Protein AF-A0A6G9Z184-F1 (afdb_monomer_lite)

Structure (mmCIF, N/CA/C/O backbone):
data_AF-A0A6G9Z184-F1
#
_entry.id   AF-A0A6G9Z184-F1
#
loop_
_atom_site.group_PDB
_atom_site.id
_atom_site.type_symbol
_atom_site.label_atom_id
_atom_site.label_alt_id
_atom_site.label_comp_id
_atom_site.label_asym_id
_atom_site.label_entity_id
_atom_site.label_seq_id
_atom_site.pdbx_PDB_ins_code
_atom_site.Cartn_x
_atom_site.Cartn_y
_atom_site.Cartn_z
_atom_site.occupancy
_atom_site.B_iso_or_equiv
_atom_site.auth_seq_id
_atom_site.auth_comp_id
_atom_site.auth_asym_id
_atom_site.auth_atom_id
_atom_site.pdbx_PDB_model_num
ATOM 1 N N . MET A 1 1 ? -3.143 -25.393 22.471 1.00 83.31 1 MET A N 1
ATOM 2 C CA . MET A 1 1 ? -3.671 -24.076 22.035 1.00 83.31 1 MET A CA 1
ATOM 3 C C . MET A 1 1 ? -2.585 -23.010 21.873 1.00 83.31 1 MET A C 1
ATOM 5 O O . MET A 1 1 ? -2.539 -22.415 20.807 1.00 83.31 1 MET A O 1
ATOM 9 N N . LEU A 1 2 ? -1.699 -22.771 22.855 1.00 93.75 2 LEU A N 1
ATOM 10 C CA . LEU A 1 2 ? -0.643 -21.743 22.743 1.00 93.75 2 LEU A CA 1
ATOM 11 C C . LEU A 1 2 ? 0.337 -22.004 21.585 1.00 93.75 2 LEU A C 1
ATOM 13 O O . LEU A 1 2 ? 0.527 -21.123 20.759 1.00 93.75 2 LEU A O 1
ATOM 17 N N . ALA A 1 3 ? 0.877 -23.222 21.469 1.00 92.69 3 ALA A N 1
ATOM 18 C CA . ALA A 1 3 ? 1.801 -23.584 20.388 1.00 92.69 3 ALA A CA 1
ATOM 19 C C . ALA A 1 3 ? 1.190 -23.384 18.988 1.00 92.69 3 ALA A C 1
ATOM 21 O O . ALA A 1 3 ? 1.829 -22.816 18.113 1.00 92.69 3 ALA A O 1
ATOM 22 N N . ALA A 1 4 ? -0.079 -23.766 18.801 1.00 94.25 4 ALA A N 1
ATOM 23 C CA . ALA A 1 4 ? -0.800 -23.553 17.546 1.00 94.25 4 ALA A CA 1
ATOM 24 C C . ALA A 1 4 ? -1.010 -22.059 17.233 1.00 94.25 4 ALA A C 1
ATOM 26 O O . ALA A 1 4 ? -0.873 -21.652 16.085 1.00 94.25 4 ALA A O 1
ATOM 27 N N . ARG A 1 5 ? -1.299 -21.229 18.248 1.00 96.31 5 ARG A N 1
ATOM 28 C CA . ARG A 1 5 ? -1.423 -19.769 18.085 1.00 96.31 5 ARG A CA 1
ATOM 29 C C . ARG A 1 5 ? -0.089 -19.127 17.719 1.00 96.31 5 ARG A C 1
ATOM 31 O O . ARG A 1 5 ? -0.048 -18.333 16.790 1.00 96.31 5 ARG A O 1
ATOM 38 N N . VAL A 1 6 ? 0.987 -19.489 18.419 1.00 97.12 6 VAL A N 1
ATOM 39 C CA . VAL A 1 6 ? 2.342 -18.996 18.129 1.00 97.12 6 VAL A CA 1
ATOM 40 C C . VAL A 1 6 ? 2.749 -19.388 16.714 1.00 97.12 6 VAL A C 1
ATOM 42 O O . VAL A 1 6 ? 3.155 -18.528 15.942 1.00 97.12 6 VAL A O 1
ATOM 45 N N . PHE A 1 7 ? 2.553 -20.653 16.341 1.00 96.62 7 PHE A N 1
ATOM 46 C CA . PHE A 1 7 ? 2.832 -21.125 14.990 1.00 96.62 7 PHE A CA 1
ATOM 47 C C . PHE A 1 7 ? 2.036 -20.348 13.933 1.00 96.62 7 PHE A C 1
ATOM 49 O O . PHE A 1 7 ? 2.625 -19.858 12.974 1.00 96.62 7 PHE A O 1
ATOM 56 N N . ALA A 1 8 ? 0.725 -20.165 14.129 1.00 96.56 8 ALA A N 1
ATOM 57 C CA . ALA A 1 8 ? -0.108 -19.387 13.212 1.00 96.56 8 ALA A CA 1
ATOM 58 C C . ALA A 1 8 ? 0.386 -17.938 13.062 1.00 96.56 8 ALA A C 1
ATOM 60 O O . ALA A 1 8 ? 0.478 -17.441 11.942 1.00 96.56 8 ALA A O 1
ATOM 61 N N . VAL A 1 9 ? 0.760 -17.276 14.164 1.00 97.56 9 VAL A N 1
ATOM 62 C CA . VAL A 1 9 ? 1.336 -15.922 14.128 1.00 97.56 9 VAL A CA 1
ATOM 63 C C . VAL A 1 9 ? 2.658 -15.912 13.361 1.00 97.56 9 VAL A C 1
ATOM 65 O O . VAL A 1 9 ? 2.829 -15.076 12.480 1.00 97.56 9 VAL A O 1
ATOM 68 N N . CYS A 1 10 ? 3.567 -16.853 13.629 1.00 97.56 10 CYS A N 1
ATOM 69 C CA . CYS A 1 10 ? 4.840 -16.953 12.913 1.00 97.56 10 CYS A CA 1
ATOM 70 C C . CYS A 1 10 ? 4.639 -17.154 11.406 1.00 97.56 10 CYS A C 1
ATOM 72 O O . CYS A 1 10 ? 5.318 -16.506 10.613 1.00 97.56 10 CYS A O 1
ATOM 74 N N . VAL A 1 11 ? 3.690 -18.007 11.006 1.00 97.69 11 VAL A N 1
ATOM 75 C CA . VAL A 1 11 ? 3.361 -18.233 9.591 1.00 97.69 11 VAL A CA 1
ATOM 76 C C . VAL A 1 11 ? 2.801 -16.964 8.950 1.00 97.69 11 VAL A C 1
ATOM 78 O O . VAL A 1 11 ? 3.275 -16.571 7.888 1.00 97.69 11 VAL A O 1
ATOM 81 N N . ILE A 1 12 ? 1.842 -16.291 9.593 1.00 96.56 12 ILE A N 1
ATOM 82 C CA . ILE A 1 12 ? 1.248 -15.051 9.068 1.00 96.56 12 ILE A CA 1
ATOM 83 C C . ILE A 1 12 ? 2.308 -13.957 8.929 1.00 96.56 12 ILE A C 1
ATOM 85 O O . ILE A 1 12 ? 2.368 -13.297 7.895 1.00 96.56 12 ILE A O 1
ATOM 89 N N . VAL A 1 13 ? 3.171 -13.787 9.933 1.00 96.94 13 VAL A N 1
ATOM 90 C CA . VAL A 1 13 ? 4.265 -12.807 9.892 1.00 96.94 13 VAL A CA 1
ATOM 91 C C . VAL A 1 13 ? 5.266 -13.156 8.792 1.00 96.94 13 VAL A C 1
ATOM 93 O O . VAL A 1 13 ? 5.647 -12.277 8.025 1.00 96.94 13 VAL A O 1
ATOM 96 N N . GLY A 1 14 ? 5.666 -14.425 8.672 1.00 96.94 14 GLY A N 1
ATOM 97 C CA . GLY A 1 14 ? 6.627 -14.868 7.660 1.00 96.94 14 GLY A CA 1
ATOM 98 C C . GLY A 1 14 ? 6.104 -14.699 6.233 1.00 96.94 14 GLY A C 1
ATOM 99 O O . GLY A 1 14 ? 6.765 -14.078 5.401 1.00 96.94 14 GLY A O 1
ATOM 100 N N . VAL A 1 15 ? 4.896 -15.198 5.956 1.00 96.44 15 VAL A N 1
ATOM 101 C CA . VAL A 1 15 ? 4.243 -15.054 4.644 1.00 96.44 15 VAL A CA 1
ATOM 102 C C . VAL A 1 15 ? 3.959 -13.584 4.344 1.00 96.44 15 VAL A C 1
ATOM 104 O O . VAL A 1 15 ? 4.219 -13.129 3.233 1.00 96.44 15 VAL A O 1
ATOM 107 N N . GLY A 1 16 ? 3.487 -12.827 5.337 1.00 92.12 16 GLY A N 1
ATOM 108 C CA . GLY A 1 16 ? 3.228 -11.396 5.213 1.00 92.12 16 GLY A CA 1
ATOM 109 C C . GLY A 1 16 ? 4.487 -10.607 4.863 1.00 92.12 16 GLY A C 1
ATOM 110 O O . GLY A 1 16 ? 4.463 -9.825 3.919 1.00 92.12 16 GLY A O 1
ATOM 111 N N . ALA A 1 17 ? 5.606 -10.854 5.548 1.00 92.50 17 ALA A N 1
ATOM 112 C CA . ALA A 1 17 ? 6.880 -10.193 5.268 1.00 92.50 17 ALA A CA 1
ATOM 113 C C . ALA A 1 17 ? 7.424 -10.540 3.872 1.00 92.50 17 ALA A C 1
ATOM 115 O O . ALA A 1 17 ? 7.913 -9.660 3.162 1.00 92.50 17 ALA A O 1
ATOM 116 N N . ALA A 1 18 ? 7.314 -11.805 3.457 1.00 93.50 18 ALA A N 1
ATOM 117 C CA . ALA A 1 18 ? 7.730 -12.236 2.125 1.00 93.50 18 ALA A CA 1
ATOM 118 C C . ALA A 1 18 ? 6.875 -11.587 1.021 1.00 93.50 18 ALA A C 1
ATOM 120 O O . ALA A 1 18 ? 7.422 -11.024 0.071 1.00 93.50 18 ALA A O 1
ATOM 121 N N . ALA A 1 19 ? 5.547 -11.613 1.170 1.00 92.44 19 ALA A N 1
ATOM 122 C CA . ALA A 1 19 ? 4.616 -10.994 0.228 1.00 92.44 19 ALA A CA 1
ATOM 123 C C . ALA A 1 19 ? 4.805 -9.472 0.156 1.00 92.44 19 ALA A C 1
ATOM 125 O O . ALA A 1 19 ? 4.866 -8.907 -0.936 1.00 92.44 19 ALA A O 1
ATOM 126 N N . PHE A 1 20 ? 4.976 -8.824 1.311 1.00 91.94 20 PHE A N 1
ATOM 127 C CA . PHE A 1 20 ? 5.277 -7.399 1.408 1.00 91.94 20 PHE A CA 1
ATOM 128 C C . PHE A 1 20 ? 6.559 -7.052 0.653 1.00 91.94 20 PHE A C 1
ATOM 130 O O . PHE A 1 20 ? 6.555 -6.162 -0.192 1.00 91.94 20 PHE A O 1
ATOM 137 N N . ARG A 1 21 ? 7.648 -7.793 0.892 1.00 94.12 21 ARG A N 1
ATOM 138 C CA . ARG A 1 21 ? 8.935 -7.536 0.236 1.00 94.12 21 ARG A CA 1
ATOM 139 C C . ARG A 1 21 ? 8.866 -7.713 -1.281 1.00 94.12 21 ARG A C 1
ATOM 141 O O . ARG A 1 21 ? 9.465 -6.913 -1.996 1.00 94.12 21 ARG A O 1
ATOM 148 N N . LEU A 1 22 ? 8.140 -8.722 -1.765 1.00 91.94 22 LEU A N 1
ATOM 149 C CA . LEU A 1 22 ? 7.942 -8.924 -3.200 1.00 91.94 22 LEU A CA 1
ATOM 150 C C . LEU A 1 22 ? 7.146 -7.765 -3.815 1.00 91.94 22 LEU A C 1
ATOM 152 O O . LEU A 1 22 ? 7.600 -7.169 -4.786 1.00 91.94 22 LEU A O 1
ATOM 156 N N . SER A 1 23 ? 6.023 -7.384 -3.203 1.00 92.56 23 SER A N 1
ATOM 157 C CA . SER A 1 23 ? 5.216 -6.242 -3.650 1.00 92.56 23 SER A CA 1
ATOM 158 C C . SER A 1 23 ? 6.026 -4.942 -3.657 1.00 92.56 23 SER A C 1
ATOM 160 O O . SER A 1 23 ? 6.024 -4.212 -4.648 1.00 92.56 23 SER A O 1
ATOM 162 N N . PHE A 1 24 ? 6.796 -4.690 -2.597 1.00 93.06 24 PHE A N 1
ATOM 163 C CA . PHE A 1 24 ? 7.663 -3.520 -2.481 1.00 93.06 24 PHE A CA 1
ATOM 164 C C . PHE A 1 24 ? 8.677 -3.441 -3.631 1.00 93.06 24 PHE A C 1
ATOM 166 O O . PHE A 1 24 ? 8.874 -2.377 -4.218 1.00 93.06 24 PHE A O 1
ATOM 173 N N . ALA A 1 25 ? 9.300 -4.568 -3.987 1.00 93.00 25 ALA A N 1
ATOM 174 C CA . ALA A 1 25 ? 10.221 -4.629 -5.117 1.00 93.00 25 ALA A CA 1
ATOM 175 C C . ALA A 1 25 ? 9.505 -4.321 -6.443 1.00 93.00 25 ALA A C 1
ATOM 177 O O . ALA A 1 25 ? 9.951 -3.441 -7.174 1.00 93.00 25 ALA A O 1
ATOM 178 N N . THR A 1 26 ? 8.351 -4.948 -6.709 1.00 93.06 26 THR A N 1
ATOM 179 C CA . THR A 1 26 ? 7.611 -4.720 -7.969 1.00 93.06 26 THR A CA 1
ATOM 180 C C . THR A 1 26 ? 7.182 -3.264 -8.154 1.00 93.06 26 THR A C 1
ATOM 182 O O . THR A 1 26 ? 7.269 -2.725 -9.255 1.00 93.06 26 THR A O 1
ATOM 185 N N . LEU A 1 27 ? 6.750 -2.606 -7.076 1.00 92.06 27 LEU A N 1
ATOM 186 C CA . LEU A 1 27 ? 6.351 -1.201 -7.086 1.00 92.06 27 LEU A CA 1
ATOM 187 C C . LEU A 1 27 ? 7.557 -0.265 -7.223 1.00 92.06 27 LEU A C 1
ATOM 189 O O . LEU A 1 27 ? 7.452 0.756 -7.898 1.00 92.06 27 LEU A O 1
ATOM 193 N N . SER A 1 28 ? 8.703 -0.620 -6.635 1.00 93.19 28 SER A N 1
ATOM 194 C CA . SER A 1 28 ? 9.956 0.116 -6.850 1.00 93.19 28 SER A CA 1
ATOM 195 C C . SER A 1 28 ? 10.371 0.042 -8.320 1.00 93.19 28 SER A C 1
ATOM 197 O O . SER A 1 28 ? 10.623 1.062 -8.954 1.00 93.19 28 SER A O 1
ATOM 199 N N . ASP A 1 29 ? 10.357 -1.148 -8.915 1.00 91.75 29 ASP A N 1
ATOM 200 C CA . ASP A 1 29 ? 10.683 -1.314 -10.334 1.00 91.75 29 ASP A CA 1
ATOM 201 C C . ASP A 1 29 ? 9.672 -0.590 -11.234 1.00 91.75 29 ASP A C 1
ATOM 203 O O . ASP A 1 29 ? 10.033 0.001 -12.252 1.00 91.75 29 ASP A O 1
ATOM 207 N N . LEU A 1 30 ? 8.397 -0.576 -10.837 1.00 91.50 30 LEU A N 1
ATOM 208 C CA . LEU A 1 30 ? 7.362 0.189 -11.523 1.00 91.50 30 LEU A CA 1
ATOM 209 C C . LEU A 1 30 ? 7.631 1.702 -11.473 1.00 91.50 30 LEU A C 1
ATOM 211 O O . LEU A 1 30 ? 7.394 2.391 -12.464 1.00 91.50 30 LEU A O 1
ATOM 215 N N . ALA A 1 31 ? 8.157 2.222 -10.363 1.00 92.81 31 ALA A N 1
ATOM 216 C CA . ALA A 1 31 ? 8.577 3.618 -10.261 1.00 92.81 31 ALA A CA 1
ATOM 217 C C . ALA A 1 31 ? 9.710 3.937 -11.251 1.00 92.81 31 ALA A C 1
ATOM 219 O O . ALA A 1 31 ? 9.661 4.964 -11.932 1.00 92.81 31 ALA A O 1
ATOM 220 N N . VAL A 1 32 ? 10.682 3.030 -11.400 1.00 93.25 32 VAL A N 1
ATOM 221 C CA . VAL A 1 32 ? 11.751 3.165 -12.406 1.00 93.25 32 VAL A CA 1
ATOM 222 C C . VAL A 1 32 ? 11.168 3.185 -13.820 1.00 93.25 32 VAL A C 1
ATOM 224 O O . VAL A 1 32 ? 11.523 4.051 -14.621 1.00 93.25 32 VAL A O 1
ATOM 227 N N . LEU A 1 33 ? 10.212 2.298 -14.120 1.00 90.94 33 LEU A N 1
ATOM 228 C CA . LEU A 1 33 ? 9.490 2.303 -15.401 1.00 90.94 33 LEU A CA 1
ATOM 229 C C . LEU A 1 33 ? 8.699 3.601 -15.636 1.00 90.94 33 LEU A C 1
ATOM 231 O O . LEU A 1 33 ? 8.469 3.984 -16.783 1.00 90.94 33 LEU A O 1
ATOM 235 N N . ALA A 1 34 ? 8.302 4.292 -14.567 1.00 90.69 34 ALA A N 1
ATOM 236 C CA . ALA A 1 34 ? 7.644 5.593 -14.612 1.00 90.69 34 ALA A CA 1
ATOM 237 C C . ALA A 1 34 ? 8.619 6.785 -14.695 1.00 90.69 34 ALA A C 1
ATOM 239 O O . ALA A 1 34 ? 8.174 7.926 -14.589 1.00 90.69 34 ALA A O 1
ATOM 240 N N . HIS A 1 35 ? 9.911 6.543 -14.952 1.00 91.50 35 HIS A N 1
ATOM 241 C CA . HIS A 1 35 ? 10.983 7.547 -15.050 1.00 91.50 35 HIS A CA 1
ATOM 242 C C . HIS A 1 35 ? 11.380 8.209 -13.719 1.00 91.50 35 HIS A C 1
ATOM 244 O O . HIS A 1 35 ? 11.986 9.282 -13.718 1.00 91.50 35 HIS A O 1
ATOM 250 N N . ILE A 1 36 ? 11.081 7.576 -12.583 1.00 92.06 36 ILE A N 1
ATOM 251 C CA . ILE A 1 36 ? 11.622 7.991 -11.282 1.00 92.06 36 ILE A CA 1
ATOM 252 C C . ILE A 1 36 ? 13.058 7.442 -11.163 1.00 92.06 36 ILE A C 1
ATOM 254 O O . ILE A 1 36 ? 13.278 6.269 -11.482 1.00 92.06 36 ILE A O 1
ATOM 258 N N . PRO A 1 37 ? 14.052 8.241 -10.720 1.00 94.00 37 PRO A N 1
ATOM 259 C CA . PRO A 1 37 ? 15.419 7.762 -10.523 1.00 94.00 37 PRO A CA 1
ATOM 260 C C . PRO A 1 37 ? 15.473 6.520 -9.627 1.00 94.00 37 PRO A C 1
ATOM 262 O O . PRO A 1 37 ? 14.771 6.435 -8.622 1.00 94.00 37 PRO A O 1
ATOM 265 N N . SER A 1 38 ? 16.350 5.564 -9.943 1.00 93.38 38 SER A N 1
ATOM 266 C CA . SER A 1 38 ? 16.455 4.304 -9.190 1.00 93.38 38 SER A CA 1
ATOM 267 C C . SER A 1 38 ? 16.804 4.491 -7.708 1.00 93.38 38 SER A C 1
ATOM 269 O O . SER A 1 38 ? 16.419 3.660 -6.891 1.00 93.38 38 SER A O 1
ATOM 271 N N . SER A 1 39 ? 17.489 5.583 -7.346 1.00 95.38 39 SER A N 1
ATOM 272 C CA . SER A 1 39 ? 17.763 5.945 -5.947 1.00 95.38 39 SER A CA 1
ATOM 273 C C . SER A 1 39 ? 16.505 6.297 -5.153 1.00 95.38 39 SER A C 1
ATOM 275 O O . SER A 1 39 ? 16.508 6.147 -3.935 1.00 95.38 39 SER A O 1
ATOM 277 N N . ASP A 1 40 ? 15.444 6.734 -5.835 1.00 95.31 40 ASP A N 1
ATOM 278 C CA . ASP A 1 40 ? 14.232 7.308 -5.240 1.00 95.31 40 ASP A CA 1
ATOM 279 C C . ASP A 1 40 ? 13.009 6.407 -5.472 1.00 95.31 40 ASP A C 1
ATOM 281 O O . ASP A 1 40 ? 11.973 6.562 -4.833 1.00 95.31 40 ASP A O 1
ATOM 285 N N . ALA A 1 41 ? 13.130 5.420 -6.359 1.00 94.94 41 ALA A N 1
ATOM 286 C CA . ALA A 1 41 ? 12.074 4.494 -6.747 1.00 94.94 41 ALA A CA 1
ATOM 287 C C . ALA A 1 41 ? 11.428 3.737 -5.568 1.00 94.94 41 ALA A C 1
ATOM 289 O O . ALA A 1 41 ? 10.227 3.470 -5.585 1.00 94.94 41 ALA A O 1
ATOM 290 N N . TRP A 1 42 ? 12.198 3.448 -4.515 1.00 95.50 42 TRP A N 1
ATOM 291 C CA . TRP A 1 42 ? 11.715 2.805 -3.285 1.00 95.50 42 TRP A CA 1
ATOM 292 C C . TRP A 1 42 ? 10.743 3.678 -2.474 1.00 95.50 42 TRP A C 1
ATOM 294 O O . TRP A 1 42 ? 10.015 3.158 -1.627 1.00 95.50 42 TRP A O 1
ATOM 304 N N . LEU A 1 43 ? 10.704 4.992 -2.722 1.00 96.12 43 LEU A N 1
ATOM 305 C CA . LEU A 1 43 ? 9.773 5.901 -2.053 1.00 96.12 43 LEU A CA 1
ATOM 306 C C . LEU A 1 43 ? 8.330 5.625 -2.472 1.00 96.12 43 LEU A C 1
ATOM 308 O O . LEU A 1 43 ? 7.430 5.759 -1.651 1.00 96.12 43 LEU A O 1
ATOM 312 N N . LEU A 1 44 ? 8.097 5.212 -3.721 1.00 94.94 44 LEU A N 1
ATOM 313 C CA . LEU A 1 44 ? 6.748 4.952 -4.221 1.00 94.94 44 LEU A CA 1
ATOM 314 C C . LEU A 1 44 ? 6.014 3.866 -3.406 1.00 94.94 44 LEU A C 1
ATOM 316 O O . LEU A 1 44 ? 4.943 4.171 -2.875 1.00 94.94 44 LEU A O 1
ATOM 320 N N . PRO A 1 45 ? 6.541 2.632 -3.254 1.00 94.44 45 PRO A N 1
ATOM 321 C CA . PRO A 1 45 ? 5.902 1.638 -2.397 1.00 94.44 45 PRO A CA 1
ATOM 322 C C . PRO A 1 45 ? 5.832 2.081 -0.942 1.00 94.44 45 PRO A C 1
ATOM 324 O O . PRO A 1 45 ? 4.805 1.869 -0.310 1.00 94.44 45 PRO A O 1
ATOM 327 N N . LEU A 1 46 ? 6.869 2.749 -0.423 1.00 96.19 46 LEU A N 1
ATOM 328 C CA . LEU A 1 46 ? 6.850 3.239 0.953 1.00 96.19 46 LEU A CA 1
ATOM 329 C C . LEU A 1 46 ? 5.685 4.204 1.204 1.00 96.19 46 LEU A C 1
ATOM 331 O O . LEU A 1 46 ? 5.046 4.122 2.248 1.00 96.19 46 LEU A O 1
ATOM 335 N N . ILE A 1 47 ? 5.404 5.106 0.264 1.00 96.50 47 ILE A N 1
ATOM 336 C CA . ILE A 1 47 ? 4.286 6.047 0.361 1.00 96.50 47 ILE A CA 1
ATOM 337 C C . ILE A 1 47 ? 2.955 5.288 0.356 1.00 96.50 47 ILE A C 1
ATOM 339 O O . ILE A 1 47 ? 2.121 5.520 1.227 1.00 96.50 47 ILE A O 1
ATOM 343 N N . ILE A 1 48 ? 2.770 4.348 -0.575 1.00 95.31 48 ILE A N 1
ATOM 344 C CA . ILE A 1 48 ? 1.541 3.542 -0.670 1.00 95.31 48 ILE A CA 1
ATOM 345 C C . ILE A 1 48 ? 1.322 2.744 0.623 1.00 95.31 48 ILE A C 1
ATOM 347 O O . ILE A 1 48 ? 0.238 2.786 1.210 1.00 95.31 48 ILE A O 1
ATOM 351 N N . ASP A 1 49 ? 2.358 2.055 1.095 1.00 95.06 49 ASP A N 1
ATOM 352 C CA . ASP A 1 49 ? 2.303 1.226 2.296 1.00 95.06 49 ASP A CA 1
ATOM 353 C C . ASP A 1 49 ? 2.143 2.073 3.564 1.00 95.06 49 ASP A C 1
ATOM 355 O O . ASP A 1 49 ? 1.384 1.706 4.460 1.00 95.06 49 ASP A O 1
ATOM 359 N N . GLY A 1 50 ? 2.785 3.241 3.626 1.00 95.56 50 GLY A N 1
ATOM 360 C CA . GLY A 1 50 ? 2.616 4.218 4.700 1.00 95.56 50 GLY A CA 1
ATOM 361 C C . GLY A 1 50 ? 1.168 4.692 4.812 1.00 95.56 50 GLY A C 1
ATOM 362 O O . GLY A 1 50 ? 0.586 4.634 5.899 1.00 95.56 50 GLY A O 1
ATOM 363 N N . THR A 1 51 ? 0.550 5.049 3.683 1.00 96.62 51 THR A N 1
ATOM 364 C CA . THR A 1 51 ? -0.871 5.413 3.627 1.00 96.62 51 THR A CA 1
ATOM 365 C C . THR A 1 51 ? -1.768 4.240 4.056 1.00 96.62 51 THR A C 1
ATOM 367 O O . THR A 1 51 ? -2.719 4.437 4.815 1.00 96.62 51 THR A O 1
ATOM 370 N N . ILE A 1 52 ? -1.467 2.999 3.647 1.00 95.94 52 ILE A N 1
ATOM 371 C CA . ILE A 1 52 ? -2.210 1.788 4.063 1.00 95.94 52 ILE A CA 1
ATOM 372 C C . ILE A 1 52 ? -2.099 1.551 5.574 1.00 95.94 52 ILE A C 1
ATOM 374 O O . ILE A 1 52 ? -3.106 1.275 6.238 1.00 95.94 52 ILE A O 1
ATOM 378 N N . VAL A 1 53 ? -0.894 1.657 6.135 1.00 96.44 53 VAL A N 1
ATOM 379 C CA . VAL A 1 53 ? -0.644 1.484 7.572 1.00 96.44 53 VAL A CA 1
ATOM 380 C C . VAL A 1 53 ? -1.375 2.562 8.363 1.00 96.44 53 VAL A C 1
ATOM 382 O O . VAL A 1 53 ? -2.087 2.237 9.318 1.00 96.44 53 VAL A O 1
ATOM 385 N N . GLN A 1 54 ? -1.281 3.825 7.940 1.00 97.19 54 GLN A N 1
ATOM 386 C CA . GLN A 1 54 ? -2.007 4.919 8.578 1.00 97.19 54 GLN A CA 1
ATOM 387 C C . GLN A 1 54 ? -3.523 4.707 8.500 1.00 97.19 54 GLN A C 1
ATOM 389 O O . GLN A 1 54 ? -4.226 4.873 9.499 1.00 97.19 54 GLN A O 1
ATOM 394 N N . ALA A 1 55 ? -4.038 4.299 7.340 1.00 97.25 55 ALA A N 1
ATOM 395 C CA . ALA A 1 55 ? -5.453 4.013 7.159 1.00 97.25 55 ALA A CA 1
ATOM 396 C C . ALA A 1 55 ? -5.931 2.858 8.046 1.00 97.25 55 ALA A C 1
ATOM 398 O O . ALA A 1 55 ? -6.996 2.938 8.659 1.00 97.25 55 ALA A O 1
ATOM 399 N N . THR A 1 56 ? -5.119 1.813 8.185 1.00 96.88 56 THR A N 1
ATOM 400 C CA . THR A 1 56 ? -5.399 0.697 9.094 1.00 96.88 56 THR A CA 1
ATOM 401 C C . THR A 1 56 ? -5.454 1.181 10.540 1.00 96.88 56 THR A C 1
ATOM 403 O O . THR A 1 56 ? -6.434 0.917 11.237 1.00 96.88 56 THR A O 1
ATOM 406 N N . ALA A 1 57 ? -4.451 1.945 10.979 1.00 96.50 57 ALA A N 1
ATOM 407 C CA . ALA A 1 57 ? -4.417 2.514 12.321 1.00 96.50 57 ALA A CA 1
ATOM 408 C C . ALA A 1 57 ? -5.646 3.397 12.583 1.00 96.50 57 ALA A C 1
ATOM 410 O O . ALA A 1 57 ? -6.334 3.204 13.584 1.00 96.50 57 ALA A O 1
ATOM 411 N N . GLY A 1 58 ? -5.990 4.301 11.664 1.00 96.12 58 GLY A N 1
ATOM 412 C CA . GLY A 1 58 ? -7.152 5.170 11.824 1.00 96.12 58 GLY A CA 1
ATOM 413 C C . GLY A 1 58 ? -8.483 4.422 11.839 1.00 96.12 58 GLY A C 1
ATOM 414 O O . GLY A 1 58 ? -9.347 4.726 12.661 1.00 96.12 58 GLY A O 1
ATOM 415 N N . ALA A 1 59 ? -8.635 3.381 11.017 1.00 96.50 59 ALA A N 1
ATOM 416 C CA . ALA A 1 59 ? -9.829 2.537 11.023 1.00 96.50 59 ALA A CA 1
ATOM 417 C C . ALA A 1 59 ? -9.998 1.740 12.332 1.00 96.50 59 ALA A C 1
ATOM 419 O O . ALA A 1 59 ? -11.134 1.450 12.725 1.00 96.50 59 ALA A O 1
ATOM 420 N N . LEU A 1 60 ? -8.890 1.382 12.991 1.00 96.12 60 LEU A N 1
ATOM 421 C CA . LEU A 1 60 ? -8.887 0.698 14.285 1.00 96.12 60 LEU A CA 1
ATOM 422 C C . LEU A 1 60 ? -9.125 1.671 15.447 1.00 96.12 60 LEU A C 1
ATOM 424 O O . LEU A 1 60 ? -9.969 1.400 16.300 1.00 96.12 60 LEU A O 1
ATOM 428 N N . VAL A 1 61 ? -8.428 2.811 15.472 1.00 95.12 61 VAL A N 1
ATOM 429 C CA . VAL A 1 61 ? -8.540 3.810 16.551 1.00 95.12 61 VAL A CA 1
ATOM 430 C C . VAL A 1 61 ? -9.927 4.450 16.558 1.00 95.12 61 VAL A C 1
ATOM 432 O O . VAL A 1 61 ? -10.543 4.581 17.612 1.00 95.12 61 VAL A O 1
ATOM 435 N N . LEU A 1 62 ? -10.467 4.793 15.386 1.00 93.94 62 LEU A N 1
ATOM 436 C CA . LEU A 1 62 ? -11.782 5.420 15.256 1.00 93.94 62 LEU A CA 1
ATOM 437 C C . LEU A 1 62 ? -12.889 4.384 15.005 1.00 93.94 62 LEU A C 1
ATOM 439 O O . LEU A 1 62 ? -13.900 4.706 14.392 1.00 93.94 62 LEU A O 1
ATOM 443 N N . ALA A 1 63 ? -12.752 3.146 15.498 1.00 92.38 63 ALA A N 1
ATOM 444 C CA . ALA A 1 63 ? -13.676 2.042 15.201 1.00 92.38 63 ALA A CA 1
ATOM 445 C C . ALA A 1 63 ? -15.169 2.341 15.475 1.00 92.38 63 ALA A C 1
ATOM 447 O O . ALA A 1 63 ? -16.039 1.768 14.821 1.00 92.38 63 ALA A O 1
ATOM 448 N N . LYS A 1 64 ? -15.466 3.232 16.430 1.00 91.69 64 LYS A N 1
ATOM 449 C CA . LYS A 1 64 ? -16.828 3.654 16.811 1.00 91.69 64 LYS A CA 1
ATOM 450 C C . LYS A 1 64 ? -17.218 5.044 16.281 1.00 91.69 64 LYS A C 1
ATOM 452 O O . LYS A 1 64 ? -18.295 5.531 16.605 1.00 91.69 64 LYS A O 1
ATOM 457 N N . SER A 1 65 ? -16.351 5.675 15.495 1.00 93.00 65 SER A N 1
ATOM 458 C CA . SER A 1 65 ? -16.510 7.036 14.979 1.00 93.00 65 SER A CA 1
ATOM 459 C C . SER A 1 65 ? -16.976 7.019 13.518 1.00 93.00 65 SER A C 1
ATOM 461 O O . SER A 1 65 ? -16.550 6.139 12.760 1.00 93.00 65 SER A O 1
ATOM 463 N N . PRO A 1 66 ? -17.794 7.984 13.059 1.00 93.00 66 PRO A N 1
ATOM 464 C CA . PRO A 1 66 ? -18.185 8.072 11.648 1.00 93.00 66 PRO A CA 1
ATOM 465 C C . PRO A 1 66 ? -16.982 8.242 10.699 1.00 93.00 66 PRO A C 1
ATOM 467 O O . PRO A 1 66 ? -17.002 7.739 9.569 1.00 93.00 66 PRO A O 1
ATOM 470 N N . GLU A 1 67 ? -15.896 8.861 11.169 1.00 93.62 67 GLU A N 1
ATOM 471 C CA . GLU A 1 67 ? -14.643 9.067 10.434 1.00 93.62 67 GLU A CA 1
ATOM 472 C C . GLU A 1 67 ? -13.929 7.755 10.077 1.00 93.62 67 GLU A C 1
ATOM 474 O O . GLU A 1 67 ? -13.106 7.739 9.161 1.00 93.62 67 GLU A O 1
ATOM 479 N N . ARG A 1 68 ? -14.278 6.624 10.711 1.00 95.88 68 ARG A N 1
ATOM 480 C CA . ARG A 1 68 ? -13.784 5.294 10.315 1.00 95.88 68 ARG A CA 1
ATOM 481 C C . ARG A 1 68 ? -13.970 5.037 8.824 1.00 95.88 68 ARG A C 1
ATOM 483 O O . ARG A 1 68 ? -13.117 4.428 8.184 1.00 95.88 68 ARG A O 1
ATOM 490 N N . THR A 1 69 ? -15.092 5.493 8.270 1.00 95.88 69 THR A N 1
ATOM 491 C CA . THR A 1 69 ? -15.439 5.269 6.863 1.00 95.88 69 THR A CA 1
ATOM 492 C C . THR A 1 69 ? -14.417 5.902 5.924 1.00 95.88 69 THR A C 1
ATOM 494 O O . THR A 1 69 ? -14.094 5.307 4.898 1.00 95.88 69 THR A O 1
ATOM 497 N N . PHE A 1 70 ? -13.875 7.071 6.280 1.00 96.69 70 PHE A N 1
ATOM 498 C CA . PHE A 1 70 ? -12.795 7.704 5.523 1.00 96.69 70 PHE A CA 1
ATOM 499 C C . PHE A 1 70 ? -11.565 6.791 5.484 1.00 96.69 70 PHE A C 1
ATOM 501 O O . PHE A 1 70 ? -11.113 6.426 4.402 1.00 96.69 70 PHE A O 1
ATOM 508 N N . PHE A 1 71 ? -11.098 6.327 6.645 1.00 96.88 71 PHE A N 1
ATOM 509 C CA . PHE A 1 71 ? -9.929 5.452 6.729 1.00 96.88 71 PHE A CA 1
ATOM 510 C C . PHE A 1 71 ? -10.132 4.110 6.019 1.00 96.88 71 PHE A C 1
ATOM 512 O O . PHE A 1 71 ? -9.240 3.653 5.316 1.00 96.88 71 PHE A O 1
ATOM 519 N N . VAL A 1 72 ? -11.317 3.500 6.113 1.00 96.88 72 VAL A N 1
ATOM 520 C CA . V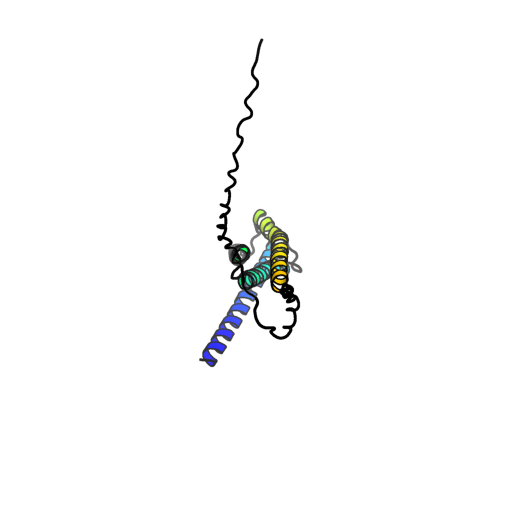AL A 1 72 ? -11.628 2.264 5.373 1.00 96.88 72 VAL A CA 1
ATOM 521 C C . VAL A 1 72 ? -11.609 2.496 3.860 1.00 96.88 72 VAL A C 1
ATOM 523 O O . VAL A 1 72 ? -11.094 1.658 3.125 1.00 96.88 72 VAL A O 1
ATOM 526 N N . ARG A 1 73 ? -12.126 3.632 3.374 1.00 97.62 73 ARG A N 1
ATOM 527 C CA . ARG A 1 73 ? -12.063 3.978 1.944 1.00 97.62 73 ARG A CA 1
ATOM 528 C C . ARG A 1 73 ? -10.625 4.169 1.475 1.00 97.62 73 ARG A C 1
ATOM 530 O O . ARG A 1 73 ? -10.275 3.647 0.422 1.00 97.62 73 ARG A O 1
ATOM 537 N N . VAL A 1 74 ? -9.802 4.864 2.260 1.00 96.62 74 VAL A N 1
ATOM 538 C CA . VAL A 1 74 ? -8.369 5.031 1.971 1.00 96.62 74 VAL A CA 1
ATOM 539 C C . VAL A 1 74 ? -7.658 3.678 1.971 1.00 96.62 74 VAL A C 1
ATOM 541 O O . VAL A 1 74 ? -6.897 3.399 1.053 1.00 96.62 74 VAL A O 1
ATOM 544 N N . LEU A 1 75 ? -7.956 2.806 2.937 1.00 96.00 75 LEU A N 1
ATOM 545 C CA . LEU A 1 75 ? -7.385 1.462 3.022 1.00 96.00 75 LEU A CA 1
ATOM 546 C C . LEU A 1 75 ? -7.716 0.623 1.780 1.00 96.00 75 LEU A C 1
ATOM 548 O O . LEU A 1 75 ? -6.829 -0.001 1.203 1.00 96.00 75 LEU A O 1
ATOM 552 N N . ILE A 1 76 ? -8.980 0.637 1.344 1.00 97.38 76 ILE A N 1
ATOM 553 C CA . ILE A 1 76 ? -9.414 -0.056 0.123 1.00 97.38 76 ILE A CA 1
ATOM 554 C C . ILE A 1 76 ? -8.715 0.539 -1.103 1.00 97.38 76 ILE A C 1
ATOM 556 O O . ILE A 1 76 ? -8.202 -0.213 -1.927 1.00 97.38 76 ILE A O 1
ATOM 560 N N . ALA A 1 77 ? -8.663 1.867 -1.219 1.00 95.88 77 ALA A N 1
ATOM 561 C CA . ALA A 1 77 ? -7.992 2.532 -2.332 1.00 95.88 77 ALA A CA 1
ATOM 562 C C . ALA A 1 77 ? -6.497 2.176 -2.389 1.00 95.88 77 ALA A C 1
ATOM 564 O O . ALA A 1 77 ? -6.011 1.783 -3.446 1.00 95.88 77 ALA A O 1
ATOM 565 N N . GLY A 1 78 ? -5.788 2.226 -1.257 1.00 93.75 78 GLY A N 1
ATOM 566 C CA . GLY A 1 78 ? -4.382 1.831 -1.160 1.00 93.75 78 GLY A CA 1
ATOM 567 C C . GLY A 1 78 ? -4.160 0.364 -1.534 1.00 93.75 78 GLY A C 1
ATOM 568 O O . GLY A 1 78 ? -3.270 0.058 -2.326 1.00 93.75 78 GLY A O 1
ATOM 569 N N . ALA A 1 79 ? -5.017 -0.542 -1.055 1.00 93.75 79 ALA A N 1
ATOM 570 C CA . ALA A 1 79 ? -4.959 -1.955 -1.428 1.00 93.75 79 ALA A CA 1
ATOM 571 C C . ALA A 1 79 ? -5.171 -2.166 -2.939 1.00 93.75 79 ALA A C 1
ATOM 573 O O . ALA A 1 79 ? -4.434 -2.931 -3.560 1.00 93.75 79 ALA A O 1
ATOM 574 N N . VAL A 1 80 ? -6.128 -1.456 -3.549 1.00 95.12 80 VAL A N 1
ATOM 575 C CA . VAL A 1 80 ? -6.355 -1.497 -5.004 1.00 95.12 80 VAL A CA 1
ATOM 576 C C . VAL A 1 80 ? -5.132 -0.988 -5.763 1.00 95.12 80 VAL A C 1
ATOM 578 O O . VAL A 1 80 ? -4.711 -1.641 -6.713 1.00 95.12 80 VAL A O 1
ATOM 581 N N . VAL A 1 81 ? -4.529 0.128 -5.339 1.00 91.62 81 VAL A N 1
ATOM 582 C CA . VAL A 1 81 ? -3.304 0.671 -5.953 1.00 91.62 81 VAL A CA 1
ATOM 583 C C . VAL A 1 81 ? -2.153 -0.333 -5.863 1.00 91.62 81 VAL A C 1
ATOM 585 O O . VAL A 1 81 ? -1.472 -0.563 -6.860 1.00 91.62 81 VAL A O 1
ATOM 588 N N . SER A 1 82 ? -1.973 -0.983 -4.712 1.00 90.69 82 SER A N 1
ATOM 589 C CA . SER A 1 82 ? -0.937 -2.002 -4.512 1.00 90.69 82 SER A CA 1
ATOM 590 C C . SER A 1 82 ? -1.125 -3.200 -5.454 1.00 90.69 82 SER A C 1
ATOM 592 O O . SER A 1 82 ? -0.211 -3.565 -6.201 1.00 90.69 82 SER A O 1
ATOM 594 N N . VAL A 1 83 ? -2.338 -3.761 -5.521 1.00 90.44 83 VAL A N 1
ATOM 595 C CA . VAL A 1 83 ? -2.661 -4.882 -6.423 1.00 90.44 83 VAL A CA 1
ATOM 596 C C . VAL A 1 83 ? -2.526 -4.479 -7.896 1.00 90.44 83 VAL A C 1
ATOM 598 O O . VAL A 1 83 ? -1.976 -5.238 -8.700 1.00 90.44 83 VAL A O 1
ATOM 601 N N . ALA A 1 84 ? -2.993 -3.283 -8.259 1.00 89.06 84 ALA A N 1
ATOM 602 C CA . ALA A 1 84 ? -2.892 -2.760 -9.617 1.00 89.06 84 ALA A CA 1
ATOM 603 C C . ALA A 1 84 ? -1.433 -2.549 -10.034 1.00 89.06 84 ALA A C 1
ATOM 605 O O . ALA A 1 84 ? -1.074 -2.921 -11.147 1.00 89.06 84 ALA A O 1
ATOM 606 N N . GLY A 1 85 ? -0.583 -2.025 -9.148 1.00 86.81 85 GLY A N 1
ATOM 607 C CA . GLY A 1 85 ? 0.841 -1.835 -9.416 1.00 86.81 85 GLY A CA 1
ATOM 608 C C . GLY A 1 85 ? 1.580 -3.155 -9.650 1.00 86.81 85 GLY A C 1
ATOM 609 O O . GLY A 1 85 ? 2.288 -3.284 -10.648 1.00 86.81 85 GLY A O 1
ATOM 610 N N . ASN A 1 86 ? 1.333 -4.170 -8.816 1.00 90.75 86 ASN A N 1
ATOM 611 C CA . ASN A 1 86 ? 1.872 -5.522 -9.025 1.00 90.75 86 ASN A CA 1
ATOM 612 C C . ASN A 1 86 ? 1.416 -6.114 -10.372 1.00 90.75 86 ASN A C 1
ATOM 614 O O . ASN A 1 86 ? 2.216 -6.657 -11.134 1.00 90.75 86 ASN A O 1
ATOM 618 N N . SER A 1 87 ? 0.125 -5.976 -10.688 1.00 87.56 87 SER A N 1
ATOM 619 C CA . SER A 1 87 ? -0.453 -6.479 -11.941 1.00 87.56 87 SER A CA 1
ATOM 620 C C . SER A 1 87 ? 0.128 -5.759 -13.159 1.00 87.56 87 SER A C 1
ATOM 622 O O . SER A 1 87 ? 0.473 -6.388 -14.158 1.00 87.56 87 SER A O 1
ATOM 624 N N . LEU A 1 88 ? 0.274 -4.436 -13.071 1.00 86.69 88 LEU A N 1
ATOM 625 C CA . LEU A 1 88 ? 0.848 -3.606 -14.120 1.00 86.69 88 LEU A CA 1
ATOM 626 C C . LEU A 1 88 ? 2.317 -3.953 -14.357 1.00 86.69 88 LEU A C 1
ATOM 628 O O . LEU A 1 88 ? 2.716 -4.077 -15.511 1.00 86.69 88 LEU A O 1
ATOM 632 N N . HIS A 1 89 ? 3.101 -4.165 -13.299 1.00 86.00 89 HIS A N 1
ATOM 633 C CA . HIS A 1 89 ? 4.486 -4.617 -13.413 1.00 86.00 89 HIS A CA 1
ATOM 634 C C . HIS A 1 89 ? 4.575 -5.967 -14.150 1.00 86.00 89 HIS A C 1
ATOM 636 O O . HIS A 1 89 ? 5.352 -6.107 -15.098 1.00 86.00 89 HIS A O 1
ATOM 642 N N . ALA A 1 90 ? 3.716 -6.929 -13.794 1.00 85.00 90 ALA A N 1
ATOM 643 C CA . ALA A 1 90 ? 3.660 -8.234 -14.456 1.00 85.00 90 ALA A CA 1
ATOM 644 C C . ALA A 1 90 ? 3.291 -8.133 -15.950 1.00 85.00 90 ALA A C 1
ATOM 646 O O . ALA A 1 90 ? 3.872 -8.829 -16.781 1.00 85.00 90 ALA A O 1
ATOM 647 N N . VAL A 1 91 ? 2.351 -7.252 -16.310 1.00 84.00 91 VAL A N 1
ATOM 648 C CA . VAL A 1 91 ? 1.908 -7.058 -17.705 1.00 84.00 91 VAL A CA 1
ATOM 649 C C . VAL A 1 91 ? 2.899 -6.224 -18.522 1.00 84.00 91 VAL A C 1
ATOM 651 O O . VAL A 1 91 ? 3.065 -6.460 -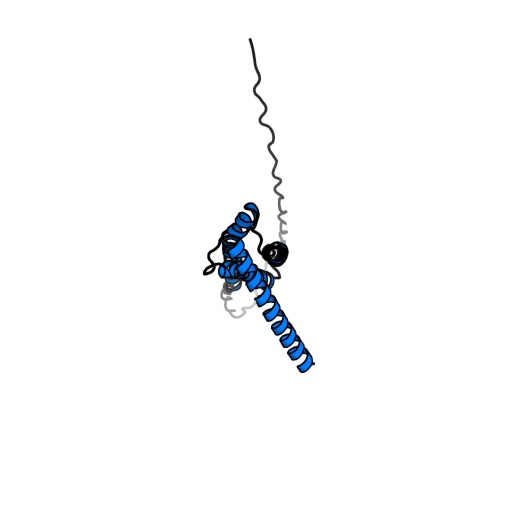19.725 1.00 84.00 91 VAL A O 1
ATOM 654 N N . ALA A 1 92 ? 3.558 -5.245 -17.897 1.00 84.94 92 ALA A N 1
ATOM 655 C CA . ALA A 1 92 ? 4.561 -4.416 -18.551 1.00 84.9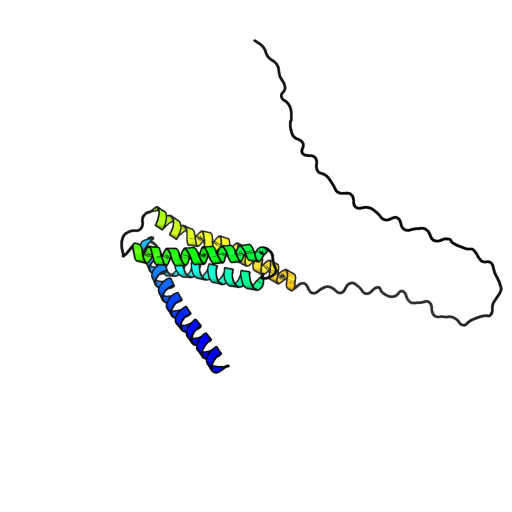4 92 ALA A CA 1
ATOM 656 C C . ALA A 1 92 ? 5.701 -5.290 -19.080 1.00 84.94 92 ALA A C 1
ATOM 658 O O . ALA A 1 92 ? 6.098 -5.117 -20.233 1.00 84.94 92 ALA A O 1
ATOM 659 N N . ALA A 1 93 ? 6.163 -6.270 -18.291 1.00 79.62 93 ALA A N 1
ATOM 660 C CA . ALA A 1 93 ? 7.206 -7.221 -18.685 1.00 79.62 93 ALA A CA 1
ATOM 661 C C . ALA A 1 93 ? 8.450 -6.525 -19.288 1.00 79.62 93 ALA A C 1
ATOM 663 O O . ALA A 1 93 ? 9.012 -6.975 -20.284 1.00 79.62 93 ALA A O 1
ATOM 664 N N . GLY A 1 94 ? 8.836 -5.373 -18.723 1.00 72.25 94 GLY A N 1
ATOM 665 C CA . GLY A 1 94 ? 9.966 -4.559 -19.191 1.00 72.25 94 GLY A CA 1
ATOM 666 C C . GLY A 1 94 ? 9.674 -3.626 -20.375 1.00 72.25 94 GLY A C 1
ATOM 667 O O . GLY A 1 94 ? 10.585 -2.958 -20.859 1.00 72.25 94 GLY A O 1
ATOM 668 N N . ARG A 1 95 ? 8.427 -3.546 -20.854 1.00 82.12 95 ARG A N 1
ATOM 669 C CA . ARG A 1 95 ? 8.010 -2.567 -21.871 1.00 82.12 95 ARG A CA 1
ATOM 670 C C . ARG A 1 95 ? 7.806 -1.182 -21.259 1.00 82.12 95 ARG A C 1
ATOM 672 O O . ARG A 1 95 ? 7.490 -1.053 -20.077 1.00 82.12 95 ARG A O 1
ATOM 679 N N . SER A 1 96 ? 7.942 -0.149 -22.089 1.00 83.62 96 SER A N 1
ATOM 680 C CA . SER A 1 96 ? 7.666 1.230 -21.693 1.00 83.62 96 SER A CA 1
ATOM 681 C C . SER A 1 96 ? 6.197 1.412 -21.307 1.00 83.62 96 SER A C 1
ATOM 683 O O . SER A 1 96 ? 5.284 0.916 -21.974 1.00 83.62 96 SER A O 1
ATOM 685 N N . LEU A 1 97 ? 5.969 2.134 -20.211 1.00 87.81 97 LEU A N 1
ATOM 686 C CA . LEU A 1 97 ? 4.626 2.488 -19.769 1.00 87.81 97 LEU A CA 1
ATOM 687 C C . LEU A 1 97 ? 4.066 3.615 -20.652 1.00 87.81 97 LEU A C 1
ATOM 689 O O . LEU A 1 97 ? 4.803 4.533 -21.025 1.00 87.81 97 LEU A O 1
ATOM 693 N N . PRO A 1 98 ? 2.763 3.593 -20.983 1.00 91.31 98 PRO A N 1
ATOM 694 C CA . PRO A 1 98 ? 2.141 4.714 -21.671 1.00 91.31 98 PRO A CA 1
ATOM 695 C C . PRO A 1 98 ? 2.136 5.958 -20.769 1.00 91.31 98 PRO A C 1
ATOM 697 O O . PRO A 1 98 ? 2.025 5.860 -19.547 1.00 91.31 98 PRO A O 1
ATOM 700 N N . TRP A 1 99 ? 2.220 7.144 -21.375 1.00 91.75 99 TRP A N 1
ATOM 701 C CA . TRP A 1 99 ? 2.438 8.415 -20.665 1.00 91.75 99 TRP A CA 1
ATOM 702 C C . TRP A 1 99 ? 1.427 8.691 -19.538 1.00 91.75 99 TRP A C 1
ATOM 704 O O . TRP A 1 99 ? 1.792 9.221 -18.491 1.00 91.75 99 TRP A O 1
ATOM 714 N N . TRP A 1 100 ? 0.162 8.302 -19.727 1.00 93.50 100 TRP A N 1
ATOM 715 C CA . TRP A 1 100 ? -0.896 8.520 -18.743 1.00 93.50 100 TRP A CA 1
ATOM 716 C C . TRP A 1 100 ? -0.712 7.648 -17.494 1.00 93.50 100 TRP A C 1
ATOM 718 O O . TRP A 1 100 ? -1.052 8.082 -16.398 1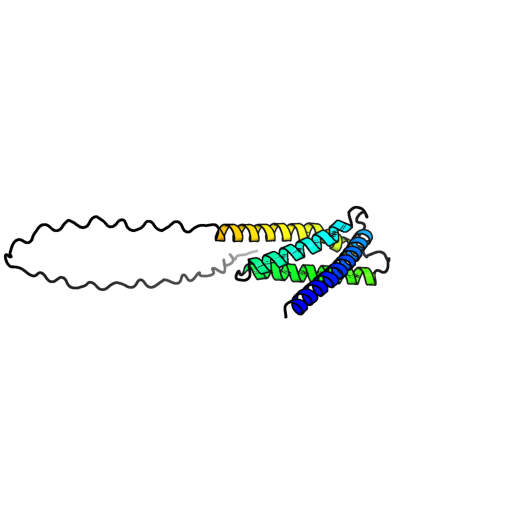.00 93.50 100 TRP A O 1
ATOM 728 N N . VAL A 1 101 ? -0.119 6.455 -17.625 1.00 92.88 101 VAL A N 1
ATOM 729 C CA . VAL A 1 101 ? 0.220 5.594 -16.480 1.00 92.88 101 VAL A CA 1
ATOM 730 C C . VAL A 1 101 ? 1.340 6.228 -15.666 1.00 92.88 101 VAL A C 1
ATOM 732 O O . VAL A 1 101 ? 1.233 6.297 -14.445 1.00 92.88 101 VAL A O 1
ATOM 735 N N . CYS A 1 102 ? 2.378 6.750 -16.327 1.00 92.31 102 CYS A N 1
ATOM 736 C CA . CYS A 1 102 ? 3.452 7.481 -15.652 1.00 92.31 102 CYS A CA 1
ATOM 737 C C . CYS A 1 102 ? 2.902 8.693 -14.886 1.00 92.31 102 CYS A C 1
ATOM 739 O O . CYS A 1 102 ? 3.281 8.915 -13.740 1.00 92.31 102 CYS A O 1
ATOM 741 N N . ALA A 1 103 ? 1.964 9.438 -15.484 1.00 93.81 103 ALA A N 1
ATOM 742 C CA . ALA A 1 103 ? 1.308 10.568 -14.828 1.00 93.81 103 ALA A CA 1
ATOM 743 C C . ALA A 1 103 ? 0.503 10.139 -13.587 1.00 93.81 103 ALA A C 1
ATOM 745 O O . ALA A 1 103 ? 0.590 10.789 -12.547 1.00 93.81 103 ALA A O 1
ATOM 746 N N . VAL A 1 104 ? -0.236 9.025 -13.668 1.00 94.38 104 VAL A N 1
ATOM 747 C CA . VAL A 1 104 ? -0.955 8.455 -12.515 1.00 94.38 104 VAL A CA 1
ATOM 748 C C . VAL A 1 104 ? 0.019 8.044 -11.413 1.00 94.38 104 VAL A C 1
ATOM 750 O O . VAL A 1 104 ? -0.202 8.403 -10.261 1.00 94.38 104 VAL A O 1
ATOM 753 N N . ILE A 1 105 ? 1.109 7.348 -11.751 1.00 93.69 105 ILE A N 1
ATOM 754 C CA . ILE A 1 105 ? 2.137 6.935 -10.783 1.00 93.69 105 ILE A CA 1
ATOM 755 C C . ILE A 1 105 ? 2.766 8.158 -10.103 1.00 93.69 105 ILE A C 1
ATOM 757 O O . ILE A 1 105 ? 2.874 8.191 -8.879 1.00 93.69 105 ILE A O 1
ATOM 761 N N . ALA A 1 106 ? 3.115 9.192 -10.871 1.00 93.69 106 ALA A N 1
ATOM 762 C CA . ALA A 1 106 ? 3.674 10.431 -10.336 1.00 93.69 106 ALA A CA 1
ATOM 763 C C . ALA A 1 106 ? 2.697 11.166 -9.398 1.00 93.69 106 ALA A C 1
ATOM 765 O O . ALA A 1 106 ? 3.125 11.790 -8.428 1.00 93.69 106 ALA A O 1
ATOM 766 N N . ALA A 1 107 ? 1.387 11.066 -9.647 1.00 96.12 107 ALA A N 1
ATOM 767 C CA . ALA A 1 107 ? 0.357 11.664 -8.800 1.00 96.12 107 ALA A CA 1
ATOM 768 C C . ALA A 1 107 ? 0.148 10.930 -7.462 1.00 96.12 107 ALA A C 1
ATOM 770 O O . ALA A 1 107 ? -0.411 11.524 -6.539 1.00 96.12 107 ALA A O 1
ATOM 771 N N . ILE A 1 108 ? 0.609 9.680 -7.315 1.00 95.06 108 ILE A N 1
ATOM 772 C CA . ILE A 1 108 ? 0.454 8.911 -6.067 1.00 95.06 108 ILE A CA 1
ATOM 773 C C . ILE A 1 108 ? 1.103 9.651 -4.895 1.00 95.06 108 ILE A C 1
ATOM 775 O O . ILE A 1 108 ? 0.458 9.836 -3.869 1.00 95.06 108 ILE A O 1
ATOM 779 N N . ALA A 1 109 ? 2.335 10.141 -5.060 1.00 93.62 109 ALA A N 1
ATOM 780 C CA . ALA A 1 109 ? 3.062 10.834 -3.997 1.00 93.62 109 ALA A CA 1
ATOM 781 C C . ALA A 1 109 ? 2.316 12.063 -3.427 1.00 93.62 109 ALA A C 1
ATOM 783 O O . ALA A 1 109 ? 2.063 12.091 -2.218 1.00 93.62 109 ALA A O 1
ATOM 784 N N . PRO A 1 110 ? 1.909 13.066 -4.235 1.00 96.25 110 PRO A N 1
ATOM 785 C CA . PRO A 1 110 ? 1.185 14.224 -3.713 1.00 96.25 110 PRO A CA 1
ATOM 786 C C . PRO A 1 110 ? -0.214 13.877 -3.182 1.00 96.25 110 PRO A C 1
ATOM 788 O O . PRO A 1 110 ? -0.643 14.462 -2.186 1.00 96.25 110 PRO A O 1
ATOM 791 N N . VAL A 1 111 ? -0.927 12.926 -3.799 1.00 97.50 111 VAL A N 1
ATOM 792 C CA . VAL A 1 111 ? -2.259 12.510 -3.326 1.00 97.50 111 VAL A CA 1
ATOM 793 C C . VAL A 1 111 ? -2.164 11.800 -1.978 1.00 97.50 111 VAL A C 1
ATOM 795 O O . VAL A 1 111 ? -2.913 12.146 -1.063 1.00 97.50 111 VAL A O 1
ATOM 798 N N . SER A 1 112 ? -1.230 10.859 -1.828 1.00 96.56 112 SER A N 1
ATOM 799 C CA . SER A 1 112 ? -0.974 10.186 -0.554 1.00 96.56 112 SER A CA 1
ATOM 800 C C . SER A 1 112 ? -0.597 11.182 0.530 1.00 96.56 112 SER A C 1
ATOM 802 O O . SER A 1 112 ? -1.183 11.136 1.601 1.00 96.56 112 SER A O 1
ATOM 804 N N . LEU A 1 113 ? 0.278 12.154 0.246 1.00 96.81 113 LEU A N 1
ATOM 805 C CA . LEU A 1 113 ? 0.648 13.170 1.233 1.00 96.81 113 LEU A CA 1
ATOM 806 C C . LEU A 1 113 ? -0.560 13.994 1.714 1.00 96.81 113 LEU A C 1
ATOM 808 O O . LEU A 1 113 ? -0.692 14.264 2.911 1.00 96.81 113 LEU A O 1
ATOM 812 N N . LEU A 1 114 ? -1.458 14.382 0.803 1.00 97.88 114 LEU A N 1
ATOM 813 C CA . LEU A 1 114 ? -2.684 15.108 1.147 1.00 97.88 114 LEU A CA 1
ATOM 814 C C . LEU A 1 114 ? -3.614 14.259 2.023 1.00 97.88 114 LEU A C 1
ATOM 816 O O . LEU A 1 114 ? -4.087 14.725 3.066 1.00 97.88 114 LEU A O 1
ATOM 820 N N . VAL A 1 115 ? -3.863 13.016 1.601 1.00 97.38 115 VAL A N 1
ATOM 821 C CA . VAL A 1 115 ? -4.663 12.041 2.354 1.00 97.38 115 VAL A CA 1
ATOM 822 C C . VAL A 1 115 ? -4.056 11.828 3.732 1.00 97.38 115 VAL A C 1
ATOM 824 O O . VAL A 1 115 ? -4.782 11.838 4.729 1.00 97.38 115 VAL A O 1
ATOM 827 N N . ASP A 1 116 ? -2.733 11.708 3.795 1.00 96.75 116 ASP A N 1
ATOM 828 C CA . ASP A 1 116 ? -2.047 11.381 5.023 1.00 96.75 116 ASP A CA 1
ATOM 829 C C . ASP A 1 116 ? -2.057 12.536 6.015 1.00 96.75 116 ASP A C 1
ATOM 831 O O . ASP A 1 116 ? -2.346 12.332 7.194 1.00 96.75 116 ASP A O 1
ATOM 835 N N . THR A 1 117 ? -1.870 13.758 5.522 1.00 97.38 117 THR A N 1
ATOM 836 C CA . THR A 1 117 ? -1.978 14.980 6.325 1.00 97.38 117 THR A CA 1
ATOM 837 C C . THR A 1 117 ? -3.381 15.133 6.913 1.00 97.38 117 THR A C 1
ATOM 839 O O . THR A 1 117 ? -3.536 15.441 8.098 1.00 97.38 117 THR A O 1
ATOM 842 N N . HIS A 1 118 ? -4.422 14.878 6.115 1.00 97.44 118 HIS A N 1
ATOM 843 C CA . HIS A 1 118 ? -5.798 14.921 6.606 1.00 97.44 118 HIS A CA 1
ATOM 844 C C . HIS A 1 118 ? -6.074 13.814 7.634 1.00 97.44 118 HIS A C 1
ATOM 846 O O . HIS A 1 118 ? -6.643 14.086 8.693 1.00 97.44 118 HIS A O 1
ATOM 852 N N . GLY A 1 119 ? -5.640 12.582 7.351 1.00 95.75 119 GLY A N 1
ATOM 853 C CA . GLY A 1 119 ? -5.777 11.439 8.253 1.00 95.75 119 GLY A CA 1
ATOM 854 C C . GLY A 1 119 ? -5.107 11.685 9.603 1.00 95.75 119 GLY A C 1
ATOM 855 O O . GLY A 1 119 ? -5.732 11.490 10.647 1.00 95.75 119 GLY A O 1
ATOM 856 N N . LEU A 1 120 ? -3.883 12.212 9.596 1.00 96.06 120 LEU A N 1
ATOM 857 C CA . LEU A 1 120 ? -3.155 12.564 10.809 1.00 96.06 120 LEU A CA 1
ATOM 858 C C . LEU A 1 120 ? -3.859 13.680 11.598 1.00 96.06 120 LEU A C 1
ATOM 860 O O . LEU A 1 120 ? -3.998 13.578 12.817 1.00 96.06 120 LEU A O 1
ATOM 864 N N . ALA A 1 121 ? -4.384 14.705 10.922 1.00 96.50 121 ALA A N 1
ATOM 865 C CA . ALA A 1 121 ? -5.164 15.761 11.572 1.00 96.50 121 ALA A CA 1
ATOM 866 C C . ALA A 1 121 ? -6.449 15.224 12.234 1.00 96.50 121 ALA A C 1
ATOM 868 O O . ALA A 1 121 ? -6.833 15.677 13.317 1.00 96.50 121 ALA A O 1
ATOM 869 N N . VAL A 1 122 ? -7.121 14.252 11.605 1.00 96.00 122 VAL A N 1
ATOM 870 C CA . VAL A 1 122 ? -8.285 13.561 12.186 1.00 96.00 122 VAL A CA 1
ATOM 871 C C . VAL A 1 122 ? -7.881 12.759 13.422 1.00 96.00 122 VAL A C 1
ATOM 873 O O . VAL A 1 122 ? -8.543 12.869 14.456 1.00 96.00 122 VAL A O 1
ATOM 876 N N . LEU A 1 123 ? -6.783 12.004 13.344 1.00 94.00 123 LEU A N 1
ATOM 877 C CA . LEU A 1 123 ? -6.275 11.206 14.462 1.00 94.00 123 LEU A CA 1
ATOM 878 C C . LEU A 1 123 ? -5.875 12.078 15.651 1.00 94.00 123 LEU A C 1
ATOM 880 O O . LEU A 1 123 ? -6.271 11.786 16.780 1.00 94.00 123 LEU A O 1
ATOM 884 N N . PHE A 1 124 ? -5.161 13.180 15.411 1.00 95.19 124 PHE A N 1
ATOM 885 C CA . PHE A 1 124 ? -4.785 14.106 16.476 1.00 95.19 124 PHE A CA 1
ATOM 886 C C . PHE A 1 124 ? -6.000 14.724 17.155 1.00 95.19 124 PHE A C 1
ATOM 888 O O . PHE A 1 124 ? -6.062 14.746 18.382 1.00 95.19 124 PHE A O 1
ATOM 895 N N . ARG A 1 125 ? -7.001 15.166 16.387 1.00 92.62 125 ARG A N 1
ATOM 896 C CA . ARG A 1 125 ? -8.246 15.692 16.962 1.00 92.62 125 ARG A CA 1
ATOM 897 C C . ARG A 1 125 ? -8.948 14.656 17.841 1.00 92.62 125 ARG A C 1
ATOM 899 O O . ARG A 1 125 ? -9.373 14.996 18.942 1.00 92.62 125 ARG A O 1
ATOM 906 N N . ALA A 1 126 ? -9.033 13.405 17.389 1.00 90.12 126 ALA A N 1
ATOM 907 C CA . ALA A 1 126 ? -9.632 12.327 18.172 1.00 90.12 126 ALA A CA 1
ATOM 908 C C . ALA A 1 126 ? -8.847 12.045 19.470 1.00 90.12 126 ALA A C 1
ATOM 910 O O . ALA A 1 126 ? -9.451 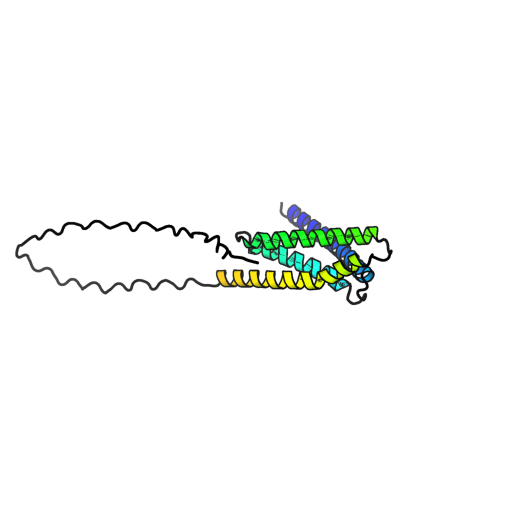11.826 20.521 1.00 90.12 126 ALA A O 1
ATOM 911 N N . ALA A 1 127 ? -7.513 12.102 19.430 1.00 88.88 127 ALA A N 1
ATOM 912 C CA . ALA A 1 127 ? -6.663 11.921 20.610 1.00 88.88 127 ALA A CA 1
ATOM 913 C C . ALA A 1 127 ? -6.825 13.054 21.644 1.00 88.88 127 ALA A C 1
ATOM 915 O O . ALA A 1 127 ? -6.839 12.795 22.850 1.00 88.88 127 ALA A O 1
ATOM 916 N N . GLN A 1 128 ? -7.011 14.299 21.189 1.00 90.06 128 GLN A N 1
ATOM 917 C CA . GLN A 1 128 ? -7.253 15.440 22.081 1.00 90.06 128 GLN A CA 1
ATOM 918 C C . GLN A 1 128 ? -8.612 15.342 22.783 1.00 90.06 128 GLN A C 1
ATOM 920 O O . GLN A 1 128 ? -8.700 15.609 23.977 1.00 90.06 128 GLN A O 1
ATOM 925 N N . GLN A 1 129 ? -9.659 14.889 22.086 1.00 84.00 129 GLN A N 1
ATOM 926 C CA . GLN A 1 129 ? -10.997 14.722 22.672 1.00 84.00 129 GLN A CA 1
ATOM 927 C C . GLN A 1 129 ? -11.032 13.702 23.820 1.00 84.00 129 GLN A C 1
ATOM 929 O O . GLN A 1 129 ? -11.785 13.885 24.770 1.00 84.00 129 GLN A O 1
ATOM 934 N N . HIS A 1 130 ? -10.198 12.660 23.766 1.00 76.44 130 HIS A N 1
ATOM 935 C CA . HIS A 1 130 ? -10.086 11.669 24.843 1.00 76.44 130 HIS A CA 1
ATOM 936 C C . HIS A 1 130 ? -9.218 12.138 26.021 1.00 76.44 130 HIS A C 1
ATOM 938 O O . HIS A 1 130 ? -9.297 11.555 27.098 1.00 76.44 130 HIS A O 1
ATOM 944 N N . SER A 1 131 ? -8.393 13.171 25.826 1.00 73.94 131 SER A N 1
ATOM 945 C CA . SER A 1 131 ? -7.487 13.701 26.856 1.00 73.94 131 SER A CA 1
ATOM 946 C C . SER A 1 131 ? -8.119 14.801 27.717 1.00 73.94 131 SER A C 1
ATOM 948 O O . SER A 1 131 ? -7.525 15.203 28.717 1.00 73.94 131 SER A O 1
ATOM 950 N N . VAL A 1 132 ? -9.314 15.293 27.368 1.00 64.81 132 VAL A N 1
ATOM 951 C CA . VAL A 1 132 ? -10.038 16.264 28.200 1.00 64.81 132 VAL A CA 1
ATOM 952 C C . VAL A 1 132 ? -10.579 15.541 29.435 1.00 64.81 132 VAL A C 1
ATOM 954 O O . VAL A 1 132 ? -11.640 14.922 29.399 1.00 64.81 132 VAL A O 1
ATOM 957 N N . VAL A 1 133 ? -9.826 15.606 30.535 1.00 62.62 133 VAL A N 1
ATOM 958 C CA . VAL A 1 133 ? -10.290 15.214 31.872 1.00 62.62 133 VAL A CA 1
ATOM 959 C C . VAL A 1 133 ? -11.557 16.021 32.175 1.00 62.62 133 VAL A C 1
ATOM 961 O O . VAL A 1 133 ? -11.501 17.251 32.085 1.00 62.62 133 VAL A O 1
ATOM 964 N N . PRO A 1 134 ? -12.695 15.387 32.516 1.00 65.62 134 PRO A N 1
ATOM 965 C CA . PRO A 1 134 ? -13.863 16.120 32.973 1.00 65.62 134 PRO A CA 1
ATOM 966 C C . PRO A 1 134 ? -13.453 16.977 34.171 1.00 65.62 134 PRO A C 1
ATOM 968 O O . PRO A 1 134 ? -13.082 16.443 35.215 1.00 65.62 134 PRO A O 1
ATOM 971 N N . VAL A 1 135 ? -13.483 18.302 34.012 1.00 69.94 135 VAL A N 1
ATOM 972 C CA . VAL A 1 135 ? -13.431 19.210 35.158 1.00 69.94 135 VAL A CA 1
ATOM 973 C C . VAL A 1 135 ? -14.622 18.813 36.028 1.00 69.94 135 VAL A C 1
ATOM 975 O O . VAL A 1 135 ? -15.746 18.829 35.511 1.00 69.94 135 VAL A O 1
ATOM 978 N N . PRO A 1 136 ? -14.411 18.390 37.290 1.00 67.38 136 PRO A N 1
ATOM 979 C CA . PRO A 1 136 ? -15.519 18.110 38.184 1.00 67.38 136 PRO A CA 1
ATOM 980 C C . PRO A 1 136 ? -16.418 19.340 38.174 1.00 67.38 136 PRO A C 1
ATOM 982 O O . PRO A 1 136 ? -15.933 20.458 38.367 1.00 67.38 136 PRO A O 1
ATOM 985 N N . ALA A 1 137 ? -17.706 19.150 37.878 1.00 72.25 137 ALA A N 1
ATOM 986 C CA . ALA A 1 137 ? -18.680 20.205 38.101 1.00 72.25 137 ALA A CA 1
ATOM 987 C C . ALA A 1 137 ? -18.464 20.708 39.537 1.00 72.25 137 ALA A C 1
ATOM 989 O O . ALA A 1 137 ? -18.295 19.857 40.416 1.00 72.25 137 ALA A O 1
ATOM 990 N N . PRO A 1 138 ? -18.391 22.031 39.784 1.00 67.69 138 PRO A N 1
ATOM 991 C CA . PRO A 1 138 ? -18.254 22.523 41.145 1.00 67.69 138 PRO A CA 1
ATOM 992 C C . PRO A 1 138 ? -19.370 21.881 41.967 1.00 67.69 138 PRO A C 1
ATOM 994 O O . PRO A 1 138 ? -20.545 22.014 41.613 1.00 67.69 138 PRO A O 1
ATOM 997 N N . GLU A 1 139 ? -18.990 21.107 42.988 1.00 61.03 139 GLU A N 1
ATOM 998 C CA . GLU A 1 139 ? -19.953 20.577 43.945 1.00 61.03 139 GLU A CA 1
ATOM 999 C C . GLU A 1 139 ? -20.797 21.763 44.420 1.00 61.03 139 GLU A C 1
ATOM 1001 O O . GLU A 1 139 ? -20.228 22.827 44.701 1.00 61.03 139 GLU A O 1
ATOM 1006 N N . PRO A 1 140 ? -22.137 21.640 44.464 1.00 63.88 140 PRO A N 1
ATOM 1007 C CA . PRO A 1 140 ? -22.956 22.657 45.091 1.00 63.88 140 PRO A CA 1
ATOM 1008 C C . PRO A 1 140 ? -22.423 22.800 46.512 1.00 63.88 140 PRO A C 1
ATOM 1010 O O . PRO A 1 140 ? -22.540 21.871 47.310 1.00 63.88 140 PRO A O 1
ATOM 1013 N N . VAL A 1 141 ? -21.771 23.926 46.804 1.00 61.66 141 VAL A N 1
ATOM 1014 C CA . VAL A 1 141 ? -21.406 24.278 48.170 1.00 61.66 141 VAL A CA 1
ATOM 1015 C C . VAL A 1 141 ? -22.726 24.301 48.918 1.00 61.66 141 VAL A C 1
ATOM 1017 O O . VAL A 1 141 ? -23.570 25.155 48.648 1.00 61.66 141 VAL A O 1
ATOM 1020 N N . ALA A 1 142 ? -22.935 23.300 49.772 1.00 59.84 142 ALA A N 1
ATOM 1021 C CA . ALA A 1 142 ? -24.047 23.283 50.694 1.00 59.84 142 ALA A CA 1
ATOM 1022 C C . ALA A 1 142 ? -23.948 24.575 51.502 1.00 59.84 142 ALA A C 1
ATOM 1024 O O . ALA A 1 142 ? -22.993 24.794 52.249 1.00 59.84 142 ALA A O 1
ATOM 1025 N N . GLU A 1 143 ? -24.903 25.464 51.262 1.00 56.56 143 GLU A N 1
ATOM 1026 C CA . GLU A 1 143 ? -25.136 26.628 52.091 1.00 56.56 143 GLU A CA 1
ATOM 1027 C C . GLU A 1 143 ? -25.259 26.123 53.535 1.00 56.56 143 GLU A C 1
ATOM 1029 O O . GLU A 1 143 ? -25.978 25.144 53.758 1.00 56.56 143 GLU A O 1
ATOM 1034 N N . PRO A 1 144 ? -24.484 26.662 54.493 1.00 53.31 144 PRO A N 1
ATOM 1035 C CA . PRO A 1 144 ? -24.433 26.100 55.832 1.00 53.31 144 PRO A CA 1
ATOM 1036 C C . PRO A 1 144 ? -25.843 26.096 56.419 1.00 53.31 144 PRO A C 1
ATOM 1038 O O . PRO A 1 144 ? -26.456 27.151 56.587 1.00 53.31 144 PRO A O 1
ATOM 1041 N N . GLU A 1 145 ? -26.356 24.895 56.702 1.00 53.31 145 GLU A N 1
ATOM 1042 C CA . GLU A 1 145 ? -27.625 24.729 57.397 1.00 53.31 145 GLU A CA 1
ATOM 1043 C C . GLU A 1 145 ? -27.571 25.519 58.714 1.00 53.31 145 GLU A C 1
ATOM 1045 O O . GLU A 1 145 ? -26.596 25.395 59.468 1.00 53.31 145 GLU A O 1
ATOM 1050 N N . PRO A 1 146 ? -28.582 26.355 59.010 1.00 50.78 146 PRO A N 1
ATOM 1051 C CA . PRO A 1 146 ? -28.619 27.087 60.260 1.00 50.78 146 PRO A CA 1
ATOM 1052 C C . PRO A 1 146 ? -28.703 26.085 61.414 1.00 50.78 146 PRO A C 1
ATOM 1054 O O . PRO A 1 146 ? -29.650 25.307 61.524 1.00 50.78 146 PRO A O 1
ATOM 1057 N N . SER A 1 147 ? -27.670 26.114 62.258 1.00 48.62 147 SER A N 1
ATOM 1058 C CA . SER A 1 147 ? -27.560 25.367 63.508 1.00 48.62 147 SER A CA 1
ATOM 1059 C C . SER A 1 147 ? -28.870 25.432 64.289 1.00 48.62 147 SER A C 1
ATOM 1061 O O . SER A 1 147 ? -29.327 26.514 64.653 1.00 48.62 147 SER A O 1
ATOM 1063 N N . ALA A 1 148 ? -29.447 24.265 64.567 1.00 51.41 148 ALA A N 1
ATOM 1064 C CA . ALA A 1 148 ? -30.630 24.115 65.397 1.00 51.41 148 ALA A CA 1
ATOM 1065 C C . ALA A 1 148 ? -30.390 24.722 66.792 1.00 51.41 148 ALA A C 1
ATOM 1067 O O . ALA A 1 148 ? -29.655 24.166 67.609 1.00 51.41 148 ALA A O 1
ATOM 1068 N N . GLU A 1 149 ? -31.014 25.867 67.065 1.00 51.00 149 GLU A N 1
ATOM 1069 C CA . GLU A 1 149 ? -31.226 26.355 68.426 1.00 51.00 149 GLU A CA 1
ATOM 1070 C C . GLU A 1 149 ? -32.333 25.531 69.113 1.00 51.00 149 GLU A C 1
ATOM 1072 O O . GLU A 1 149 ? -33.266 25.059 68.454 1.00 51.00 149 GLU A O 1
ATOM 1077 N N . PRO A 1 1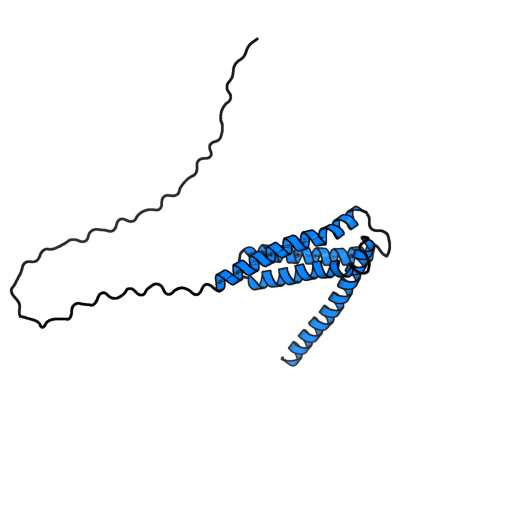50 ? -32.235 25.308 70.435 1.00 46.91 150 PRO A N 1
ATOM 1078 C CA . PRO A 1 150 ? -33.088 24.375 71.154 1.00 46.91 150 PRO A CA 1
ATOM 1079 C C . PRO A 1 150 ? -34.547 24.842 71.216 1.00 46.91 150 PRO A C 1
ATOM 1081 O O . PRO A 1 150 ? -34.855 26.009 71.455 1.00 46.91 150 PRO A O 1
ATOM 1084 N N . VAL A 1 151 ? -35.433 23.862 71.050 1.00 51.97 151 VAL A N 1
ATOM 1085 C CA . VAL A 1 151 ? -36.895 23.930 71.146 1.00 51.97 151 VAL A CA 1
ATOM 1086 C C . VAL A 1 151 ? -37.353 24.766 72.351 1.00 51.97 151 VAL A C 1
ATOM 1088 O O . VAL A 1 151 ? -37.116 24.394 73.500 1.00 51.97 151 VAL A O 1
ATOM 1091 N N . ARG A 1 152 ? -38.075 25.863 72.086 1.00 44.03 152 ARG A N 1
ATOM 1092 C CA . ARG A 1 152 ? -39.027 26.473 73.029 1.00 44.03 152 ARG A CA 1
ATOM 1093 C C . ARG A 1 152 ? -40.447 26.061 72.629 1.00 44.03 152 ARG A C 1
ATOM 1095 O O . ARG A 1 152 ? -40.779 26.041 71.449 1.00 44.03 152 ARG A O 1
ATOM 1102 N N . GLU A 1 153 ? -41.236 25.702 73.636 1.00 45.75 153 GLU A N 1
ATOM 1103 C CA . GLU A 1 153 ? -42.635 25.253 73.578 1.00 45.75 153 GLU A CA 1
ATOM 1104 C C . GLU A 1 153 ? -43.611 26.238 72.886 1.00 45.75 153 GLU A C 1
ATOM 1106 O O . GLU A 1 153 ? -43.293 27.419 72.725 1.00 45.75 153 GLU A O 1
ATOM 1111 N N . PRO A 1 154 ? -44.799 25.756 72.457 1.00 51.94 154 PRO A N 1
ATOM 1112 C CA . PRO A 1 154 ? -45.582 26.329 71.364 1.00 51.94 154 PRO A CA 1
ATOM 1113 C C . PRO A 1 154 ? -46.556 27.434 71.802 1.00 51.94 154 PRO A C 1
ATOM 1115 O O . PRO A 1 154 ? -47.156 27.374 72.874 1.00 51.94 154 PRO A O 1
ATOM 1118 N N . VAL A 1 155 ? -46.803 28.392 70.903 1.00 51.72 155 VAL A N 1
ATOM 1119 C CA . VAL A 1 155 ? -47.948 29.321 70.944 1.00 51.72 155 VAL A CA 1
ATOM 1120 C C . VAL A 1 155 ? -48.693 29.197 69.600 1.00 51.72 155 VAL A C 1
ATOM 1122 O O . VAL A 1 155 ? -48.024 29.203 68.566 1.00 51.72 155 VAL A O 1
ATOM 1125 N N . PRO A 1 156 ? -50.030 29.014 69.572 1.00 48.78 156 PRO A N 1
ATOM 1126 C CA . PRO A 1 156 ? -50.734 28.528 68.381 1.00 48.78 156 PRO A CA 1
ATOM 1127 C C . PRO A 1 156 ? -51.154 29.616 67.368 1.00 48.78 156 PRO A C 1
ATOM 1129 O O . PRO A 1 156 ? -51.691 30.647 67.763 1.00 48.78 156 PRO A O 1
ATOM 1132 N N . ASP A 1 157 ? -50.994 29.249 66.083 1.00 40.91 157 ASP A N 1
ATOM 1133 C CA . ASP A 1 157 ? -51.776 29.562 64.861 1.00 40.91 157 ASP A CA 1
ATOM 1134 C C . ASP A 1 157 ? -51.876 31.018 64.322 1.00 40.91 157 ASP A C 1
ATOM 1136 O O . ASP A 1 157 ? -51.883 31.967 65.102 1.00 40.91 157 ASP A O 1
ATOM 1140 N N . PRO A 1 158 ? -51.966 31.237 62.976 1.00 46.50 158 PRO A N 1
ATOM 1141 C CA . PRO A 1 158 ? -52.801 30.452 62.060 1.00 46.50 158 PRO A CA 1
ATOM 1142 C C . PRO A 1 158 ? -52.186 29.980 60.729 1.00 46.50 158 PRO A C 1
ATOM 1144 O O . PRO A 1 158 ? -51.363 30.621 60.079 1.00 46.50 158 PRO A O 1
ATOM 1147 N N . VAL A 1 159 ? -52.736 28.849 60.294 1.00 55.34 159 VAL A N 1
ATOM 1148 C CA . VAL A 1 159 ? -52.653 28.218 58.975 1.00 55.34 159 VAL A CA 1
ATOM 1149 C C . VAL A 1 159 ? -52.989 29.194 57.839 1.00 55.34 159 VAL A C 1
ATOM 1151 O O . VAL A 1 159 ? -54.126 29.652 57.721 1.00 55.34 159 VAL A O 1
ATOM 1154 N N . VAL A 1 160 ? -52.046 29.403 56.915 1.00 50.00 160 VAL A N 1
ATOM 1155 C CA . VAL A 1 160 ? -52.333 29.909 55.563 1.00 50.00 160 VAL A CA 1
ATOM 1156 C C . VAL A 1 160 ? -51.915 28.845 54.551 1.00 50.00 160 VAL A C 1
ATOM 1158 O O . VAL A 1 160 ? -50.743 28.509 54.407 1.00 50.00 160 VAL A O 1
ATOM 1161 N N . LYS A 1 161 ? -52.915 28.274 53.873 1.00 45.69 161 LYS A N 1
ATOM 1162 C CA . LYS A 1 161 ? -52.747 27.331 52.763 1.00 45.69 161 LYS A CA 1
ATOM 1163 C C . LYS A 1 161 ? -52.176 28.069 51.550 1.00 45.69 161 LYS A C 1
ATOM 1165 O O . LYS A 1 161 ? -52.785 29.035 51.101 1.00 45.69 161 LYS A O 1
ATOM 1170 N N . HIS A 1 162 ? -51.101 27.555 50.958 1.00 51.38 162 HIS A N 1
ATOM 1171 C CA . HIS A 1 162 ? -50.715 27.905 49.591 1.00 51.38 162 HIS A CA 1
ATOM 1172 C C . HIS A 1 162 ? -50.892 26.687 48.676 1.00 51.38 162 HIS A C 1
ATOM 1174 O O . HIS A 1 162 ? -50.290 25.636 48.889 1.00 51.38 162 HIS A O 1
ATOM 1180 N N . GLU A 1 163 ? -51.785 26.831 47.692 1.00 49.53 163 GLU A N 1
ATOM 1181 C CA . GLU A 1 163 ? -52.016 25.884 46.597 1.00 49.53 163 GLU A CA 1
ATOM 1182 C C . GLU A 1 163 ? -50.778 25.737 45.692 1.00 49.53 163 GLU A C 1
ATOM 1184 O O . GLU A 1 163 ? -50.035 26.704 45.502 1.00 49.53 163 GLU A O 1
ATOM 1189 N N . PRO A 1 164 ? -50.560 24.560 45.074 1.00 50.44 164 PRO A N 1
ATOM 1190 C CA . PRO A 1 164 ? -49.455 24.355 44.148 1.00 50.44 164 PRO A CA 1
ATOM 1191 C C . PRO A 1 164 ? -49.775 24.915 42.750 1.00 50.44 164 PRO A C 1
ATOM 1193 O O . PRO A 1 164 ? -50.780 24.568 42.130 1.00 50.44 164 PRO A O 1
ATOM 1196 N N . VAL A 1 165 ? -48.875 25.745 42.219 1.00 54.31 165 VAL A N 1
ATOM 1197 C CA . VAL A 1 165 ? -48.911 26.260 40.838 1.00 54.31 165 VAL A CA 1
ATOM 1198 C C . VAL A 1 165 ? -48.424 25.170 39.863 1.00 54.31 165 VAL A C 1
ATOM 1200 O O . VAL A 1 165 ? -47.337 24.626 40.073 1.00 54.31 165 VAL A O 1
ATOM 1203 N N . PRO A 1 166 ? -49.157 24.827 38.783 1.00 51.91 166 PRO A N 1
ATOM 1204 C CA . PRO A 1 166 ? -48.722 23.793 37.848 1.00 51.91 166 PRO A CA 1
ATOM 1205 C C . PRO A 1 166 ? -47.636 24.296 36.880 1.00 51.91 166 PRO A C 1
ATOM 1207 O O . PRO A 1 166 ? -47.740 25.373 36.293 1.00 51.91 166 PRO A O 1
ATOM 1210 N N . ALA A 1 167 ? -46.604 23.473 36.675 1.00 56.28 167 ALA A N 1
ATOM 1211 C CA . ALA A 1 167 ? -45.482 23.743 35.777 1.00 56.28 167 ALA A CA 1
ATOM 1212 C C . ALA A 1 167 ? -45.908 23.750 34.294 1.00 56.28 167 ALA A C 1
ATOM 1214 O O . ALA A 1 167 ? -46.409 22.754 33.762 1.00 56.28 167 ALA A O 1
ATOM 1215 N N . SER A 1 168 ? -45.661 24.863 33.601 1.00 57.34 168 SER A N 1
ATOM 1216 C CA . SER A 1 168 ? -45.895 25.009 32.164 1.00 57.34 168 SER A CA 1
ATOM 1217 C C . SER A 1 168 ? -44.810 24.280 31.357 1.00 57.34 168 SER A C 1
ATOM 1219 O O . SER A 1 168 ? -43.625 24.602 31.400 1.00 57.34 168 SER A O 1
ATOM 1221 N N . ARG A 1 169 ? -45.206 23.257 30.589 1.00 56.25 169 ARG A N 1
ATOM 1222 C CA . ARG A 1 169 ? -44.308 22.559 29.654 1.00 56.25 169 ARG A CA 1
ATOM 1223 C C . ARG A 1 169 ? -44.096 23.414 28.404 1.00 56.25 169 ARG A C 1
ATOM 1225 O O . ARG A 1 169 ? -45.005 23.555 27.587 1.00 56.25 169 ARG A O 1
ATOM 1232 N N . VAL A 1 170 ? -42.888 23.940 28.221 1.00 57.06 170 VAL A N 1
ATOM 1233 C CA . VAL A 1 170 ? -42.489 24.623 26.982 1.00 57.06 170 VAL A CA 1
ATOM 1234 C C . VAL A 1 170 ? -42.309 23.588 25.866 1.00 57.06 170 VAL A C 1
ATOM 1236 O O . VAL A 1 170 ? -41.467 22.696 25.937 1.00 57.06 170 VAL A O 1
ATOM 1239 N N . ARG A 1 171 ? -43.139 23.697 24.824 1.00 54.38 171 ARG A N 1
ATOM 1240 C CA . ARG A 1 171 ? -43.123 22.851 23.623 1.00 54.38 171 ARG A CA 1
ATOM 1241 C C . ARG A 1 171 ? -42.079 23.385 22.636 1.00 54.38 171 ARG A C 1
ATOM 1243 O O . ARG A 1 171 ? -42.157 24.540 22.228 1.00 54.38 171 ARG A O 1
ATOM 1250 N N . ALA A 1 172 ? -41.127 22.547 22.228 1.00 51.94 172 ALA A N 1
ATOM 1251 C CA . ALA A 1 172 ? -40.091 22.909 21.260 1.00 51.94 172 ALA A CA 1
ATOM 1252 C C . ALA A 1 172 ? -40.697 23.295 19.894 1.00 51.94 172 ALA A C 1
ATOM 1254 O O . ALA A 1 172 ? -41.425 22.515 19.274 1.00 51.94 172 ALA A O 1
ATOM 1255 N N . ARG A 1 173 ? -40.389 24.507 19.417 1.00 55.88 173 ARG A N 1
ATOM 1256 C CA . ARG A 1 173 ? -40.745 24.998 18.078 1.00 55.88 173 ARG A CA 1
ATOM 1257 C C . ARG A 1 173 ? -39.772 24.414 17.045 1.00 55.88 173 ARG A C 1
ATOM 1259 O O . ARG A 1 173 ? -38.583 24.704 17.089 1.00 55.88 173 ARG A O 1
ATOM 1266 N N . ARG A 1 174 ? -40.282 23.625 16.092 1.00 48.16 174 ARG A N 1
ATOM 1267 C CA . ARG A 1 174 ? -39.572 23.283 14.845 1.00 48.16 174 ARG A CA 1
ATOM 1268 C C . ARG A 1 174 ? -39.475 24.538 13.974 1.00 48.16 174 ARG A C 1
ATOM 1270 O O . ARG A 1 174 ? -40.506 25.104 13.620 1.00 48.16 174 ARG A O 1
ATOM 1277 N N . ALA A 1 175 ? -38.261 24.949 13.621 1.00 50.78 175 ALA A N 1
ATOM 1278 C CA . ALA A 1 175 ? -38.033 25.963 12.598 1.00 50.78 175 ALA A CA 1
ATOM 1279 C C . ALA A 1 175 ? -38.164 25.311 11.212 1.00 50.78 175 ALA A C 1
ATOM 1281 O O . ALA A 1 175 ? -37.377 24.437 10.857 1.00 50.78 175 ALA A O 1
ATOM 1282 N N . ALA A 1 176 ? -39.188 25.707 10.456 1.00 49.31 176 ALA A N 1
ATOM 1283 C CA . ALA A 1 176 ? -39.303 25.425 9.032 1.00 49.31 176 ALA A CA 1
ATOM 1284 C C . ALA A 1 176 ? -38.639 26.579 8.269 1.00 49.31 176 ALA A C 1
ATOM 1286 O O . ALA A 1 176 ? -39.009 27.735 8.470 1.00 49.31 176 ALA A O 1
ATOM 1287 N N . TRP A 1 177 ? -37.651 26.272 7.431 1.00 45.78 177 TRP A N 1
ATOM 1288 C CA . TRP A 1 177 ? -37.040 27.233 6.515 1.00 45.78 177 TRP A CA 1
ATOM 1289 C C . TRP A 1 177 ? -37.853 27.270 5.214 1.00 45.78 177 TRP A C 1
ATOM 1291 O O . TRP A 1 177 ? -37.988 26.218 4.583 1.00 45.78 177 TRP A O 1
ATOM 1301 N N . PRO A 1 178 ? -38.406 28.417 4.785 1.00 55.69 178 PRO A N 1
ATOM 1302 C CA . PRO A 1 178 ? -38.983 28.533 3.457 1.00 55.69 178 PRO A CA 1
ATOM 1303 C C . PRO A 1 178 ? -37.891 28.847 2.426 1.00 55.69 178 PRO A C 1
ATOM 1305 O O . PRO A 1 178 ? -37.069 29.742 2.599 1.00 55.69 178 PRO A O 1
ATOM 1308 N N . VAL A 1 179 ? -37.900 28.073 1.344 1.00 53.16 179 VAL A N 1
ATOM 1309 C CA . VAL A 1 179 ? -37.156 28.303 0.104 1.00 53.16 179 VAL A CA 1
ATOM 1310 C C . VAL A 1 179 ? -37.782 29.512 -0.600 1.00 53.16 179 VAL A C 1
ATOM 1312 O O . VAL A 1 179 ? -38.940 29.430 -1.001 1.00 53.16 179 VAL A O 1
ATOM 1315 N N . GLN A 1 180 ? -37.058 30.625 -0.759 1.00 51.84 180 GLN A N 1
ATOM 1316 C CA . GLN A 1 180 ? -37.453 31.659 -1.722 1.00 51.84 180 GLN A CA 1
ATOM 1317 C C . GLN A 1 180 ? -36.876 31.325 -3.100 1.00 51.84 180 GLN A C 1
ATOM 1319 O O . GLN A 1 180 ? -35.694 31.537 -3.367 1.00 51.84 180 GLN A O 1
ATOM 1324 N N . ALA A 1 181 ? -37.744 30.784 -3.952 1.00 49.06 181 ALA A N 1
ATOM 1325 C CA . ALA A 1 181 ? -37.603 30.783 -5.398 1.00 49.06 181 ALA A CA 1
ATOM 1326 C C . ALA A 1 181 ? -38.191 32.084 -5.986 1.00 49.06 181 ALA A C 1
ATOM 1328 O O . ALA A 1 181 ? -39.106 32.668 -5.411 1.00 49.06 181 ALA A O 1
ATOM 1329 N N . GLU A 1 182 ? -37.654 32.471 -7.145 1.00 50.78 182 GLU A N 1
ATOM 1330 C CA . GLU A 1 182 ? -38.185 33.434 -8.124 1.00 50.78 182 GLU A CA 1
ATOM 1331 C C . GLU A 1 182 ? -38.228 34.928 -7.757 1.00 50.78 182 GLU A C 1
ATOM 1333 O O . GLU A 1 182 ? -39.203 35.469 -7.244 1.00 50.78 182 GLU A O 1
ATOM 1338 N N . MET A 1 183 ? -37.185 35.642 -8.198 1.00 43.81 183 MET A N 1
ATOM 1339 C CA . MET A 1 183 ? -37.350 37.005 -8.702 1.00 43.81 183 MET A CA 1
ATOM 1340 C C . MET A 1 183 ? -37.806 36.923 -10.166 1.00 43.81 183 MET A C 1
ATOM 1342 O O . MET A 1 183 ? -37.059 36.484 -11.039 1.00 43.81 183 MET A O 1
ATOM 1346 N N . LEU A 1 184 ? -39.065 37.306 -10.382 1.00 52.62 184 LEU A N 1
ATOM 1347 C CA . LEU A 1 184 ? -39.748 37.459 -11.668 1.00 52.62 184 LEU A CA 1
ATOM 1348 C C . LEU A 1 184 ? -39.112 38.558 -12.556 1.00 52.62 184 LEU A C 1
ATOM 1350 O O . LEU A 1 184 ? -38.493 39.488 -12.033 1.00 52.62 184 LEU A O 1
ATOM 1354 N N . PRO A 1 185 ? -39.291 38.470 -13.889 1.00 51.59 185 PRO A N 1
ATOM 1355 C CA . PRO A 1 185 ? -38.701 39.360 -14.885 1.00 51.59 185 PRO A CA 1
ATOM 1356 C C . PRO A 1 185 ? -39.464 40.688 -14.993 1.00 51.59 185 PRO A C 1
ATOM 1358 O O . PRO A 1 185 ? -40.686 40.727 -14.862 1.00 51.59 185 PRO A O 1
ATOM 1361 N N . LEU A 1 186 ? -38.746 41.774 -15.286 1.00 59.19 186 LEU A N 1
ATOM 1362 C CA . LEU A 1 186 ? -39.353 43.035 -15.711 1.00 59.19 186 LEU A CA 1
ATOM 1363 C C . LEU A 1 186 ? -39.408 43.073 -17.245 1.00 59.19 186 LEU A C 1
ATOM 1365 O O . LEU A 1 186 ? -38.376 43.055 -17.913 1.00 59.19 186 LEU A O 1
ATOM 1369 N N . GLU A 1 187 ? -40.632 43.076 -17.770 1.00 54.75 187 GLU A N 1
ATOM 1370 C CA . GLU A 1 187 ? -40.994 43.192 -19.186 1.00 54.75 187 GLU A CA 1
ATOM 1371 C C . GLU A 1 187 ? -40.966 44.637 -19.735 1.00 54.75 187 GLU A C 1
ATOM 1373 O O . GLU A 1 187 ? -41.160 45.592 -18.983 1.00 54.75 187 GLU A O 1
ATOM 1378 N N . GLY A 1 188 ? -40.861 44.744 -21.075 1.00 51.03 188 GLY A N 1
ATOM 1379 C CA . GLY A 1 188 ? -41.375 45.841 -21.934 1.00 51.03 188 GLY A CA 1
ATOM 1380 C C . GLY A 1 188 ? -40.284 46.659 -22.662 1.00 51.03 188 GLY A C 1
ATOM 1381 O O . GLY A 1 188 ? -39.597 47.414 -21.988 1.00 51.03 188 GLY A O 1
ATOM 1382 N N . VAL A 1 189 ? -39.936 46.515 -23.965 1.00 52.22 189 VAL A N 1
ATOM 1383 C CA . VAL A 1 189 ? -40.677 46.599 -25.274 1.00 52.22 189 VAL A CA 1
ATOM 1384 C C . VAL A 1 189 ? -41.220 48.021 -25.563 1.00 52.22 189 VAL A C 1
ATOM 1386 O O . VAL A 1 189 ? -41.671 48.621 -24.590 1.00 52.22 189 VAL A O 1
ATOM 1389 N N . PRO A 1 190 ? -41.323 48.583 -26.810 1.00 61.38 190 PRO A N 1
ATOM 1390 C CA . PRO A 1 190 ? -40.845 48.263 -28.191 1.00 61.38 190 PRO A CA 1
ATOM 1391 C C . PRO A 1 190 ? -39.922 49.403 -28.760 1.00 61.38 190 PRO A C 1
ATOM 1393 O O . PRO A 1 190 ? -39.575 50.302 -28.003 1.00 61.38 190 PRO A O 1
ATOM 1396 N N . ALA A 1 191 ? -39.431 49.496 -30.008 1.00 45.62 191 ALA A N 1
ATOM 1397 C CA . ALA A 1 191 ? -39.853 49.086 -31.357 1.00 45.62 191 ALA A CA 1
ATOM 1398 C C . ALA A 1 191 ? -38.638 48.882 -32.285 1.00 45.62 191 ALA A C 1
ATOM 1400 O O . ALA A 1 191 ? -37.561 49.436 -31.966 1.00 45.62 191 ALA A O 1
#

Organism: NCBI:txid455432

Radius of gyration: 34.63 Å; chains: 1; bounding box: 71×73×105 Å

InterPro domains:
  IPR021235 Protein of unknown function DUF2637 [PF10935] (7-118)

Sequence (191 aa):
MLAARVFAVCVIVGVGAAAFRLSFATLSDLAVLAHIPSSDAWLLPLIIDGTIVQATAGALVLAKSPERTFFVRVLIAGAVVSVAGNSLHAVAAGRSLPWWVCAVIAAIAPVSLLVDTHGLAVLFRAAQQHSVVPVPAPEPVAEPEPSAEPVREPVPDPVVKHEPVPASRVRARRAAWPVQAEMLPLEGVPA

pLDDT: mean 80.78, std 18.96, range [40.91, 97.88]

Foldseek 3Di:
DVVVVVVVVVVCVVVVVVVLVVLLVLQLVLLVLLVNDNVCSSVLSVLLVVQLVLLVVLLVLCVVPPCNVLSVVSNVVSVVVSVVSNVCSVVCVVPRDPNVVSVVSVVSNVVSVVSNVVSVVVVVVSVVVVVPDPPPDPDPPPPDDPPDDDDDDDDDDDDDDDDDDDDDDDDDDDDDDDDDDDDDDDDDDDD

Secondary structure (DSSP, 8-state):
-HHHHHHHHHHHHHHHHHHHHHHHHHHHHHHHHTT--TTTTTHHHHHHHHHHHHHHHHHHHTTTSTTHHHHHHHHHHHHHHHHHHHHHHHHHTTPPPPHHHHHHHHHHHHHHHHHHHHHHHHHHHHHHHHH---PPPPP---PPPP-----PPP--------PPPPPP-PPPPP-PPP-------------